Protein AF-A0A356EAE3-F1 (afdb_monomer_lite)

Radius of gyration: 30.21 Å; chains: 1; bounding box: 101×74×58 Å

Sequence (332 aa):
NFKYQEKDNAAFLADLKKITQNYKTQSDFKLNIKNATWPTYFTAQNASFSYKGEPNQDSFNNIATLSADKVSSELYKVQFTRFNLDLLLSMTSSDDFYSALLCSQHIYKLLCMNNLSTETYTEQRNNIFTRDMAKIDATNFAVDIDTFPATDKTQPVTGRLEIIPPPPKQAEKYFSVFKTFNQSEINATLSVPMALINDMYATEPDNSAKLKADSSFWHILKKTFAPDNPFIQLAATDNGLYEFNFVQKDGKHWLNGKDMDNIEEQAITPNENSDALPATDSPAETLHSETETGKENQPQAVNTPTSDNSENMPKSTLPQTDESEKIPPKTP

pLDDT: mean 73.83, std 23.78, range [23.42, 98.0]

Structure (mmCIF, N/CA/C/O backbone):
data_AF-A0A356EAE3-F1
#
_entry.id   AF-A0A356EAE3-F1
#
loop_
_atom_site.group_PDB
_atom_site.id
_atom_site.type_symbol
_atom_site.label_atom_id
_atom_site.label_alt_id
_atom_site.label_comp_id
_atom_site.label_asym_id
_atom_site.label_entity_id
_atom_site.label_seq_id
_atom_site.pdbx_PDB_ins_code
_atom_site.Cartn_x
_atom_site.Cartn_y
_atom_site.Cartn_z
_atom_site.occupancy
_atom_site.B_iso_or_equiv
_atom_site.auth_seq_id
_atom_site.auth_comp_id
_atom_site.auth_asym_id
_atom_site.auth_atom_id
_atom_site.pdbx_PDB_model_num
ATOM 1 N N . ASN A 1 1 ? 35.498 28.586 -19.516 1.00 35.91 1 ASN A N 1
ATOM 2 C CA . ASN A 1 1 ? 34.283 28.305 -20.311 1.00 35.91 1 ASN A CA 1
ATOM 3 C C . ASN A 1 1 ? 33.840 26.869 -20.103 1.00 35.91 1 ASN A C 1
ATOM 5 O O . ASN A 1 1 ? 34.212 26.005 -20.886 1.00 35.91 1 ASN A O 1
ATOM 9 N N . PHE A 1 2 ? 33.069 26.606 -19.047 1.00 36.34 2 PHE A N 1
ATOM 10 C CA . PHE A 1 2 ? 32.308 25.361 -18.962 1.00 36.34 2 PHE A CA 1
ATOM 11 C C . PHE A 1 2 ? 31.138 25.504 -19.937 1.00 36.34 2 PHE A C 1
ATOM 13 O O . PHE A 1 2 ? 30.199 26.250 -19.671 1.00 36.34 2 PHE A O 1
ATOM 20 N N . LYS A 1 3 ? 31.250 24.895 -21.123 1.00 45.19 3 LYS A N 1
ATOM 21 C CA . LYS A 1 3 ? 30.095 24.753 -22.012 1.00 45.19 3 LYS A CA 1
ATOM 22 C C . LYS A 1 3 ? 29.091 23.877 -21.268 1.00 45.19 3 LYS A C 1
ATOM 24 O O . LYS A 1 3 ? 29.446 22.764 -20.886 1.00 45.19 3 LYS A O 1
ATOM 29 N N . TYR A 1 4 ? 27.884 24.388 -21.038 1.00 52.53 4 TYR A N 1
ATOM 30 C CA . TYR A 1 4 ? 26.766 23.540 -20.637 1.00 52.53 4 TYR A CA 1
ATOM 31 C C . TYR A 1 4 ? 26.669 22.414 -21.667 1.00 52.53 4 TYR A C 1
ATOM 33 O O . TYR A 1 4 ? 26.600 22.691 -22.866 1.00 52.53 4 TYR A O 1
ATOM 41 N N . GLN A 1 5 ? 26.771 21.163 -21.216 1.00 63.62 5 GLN A N 1
ATOM 42 C CA . GLN A 1 5 ? 26.513 20.042 -22.106 1.00 63.62 5 GLN A CA 1
ATOM 43 C C . GLN A 1 5 ? 25.046 20.093 -22.518 1.00 63.62 5 GL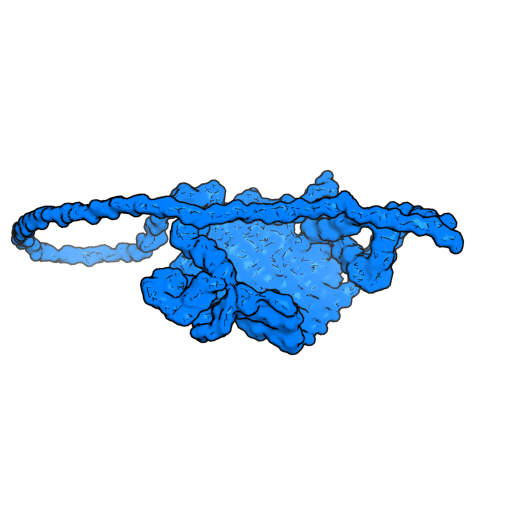N A C 1
ATOM 45 O O . GLN A 1 5 ? 24.166 20.326 -21.687 1.00 63.62 5 GLN A O 1
ATOM 50 N N . GLU A 1 6 ? 24.806 19.922 -23.812 1.00 76.69 6 GLU A N 1
ATOM 51 C CA . GLU A 1 6 ? 23.461 19.753 -24.333 1.00 76.69 6 GLU A CA 1
ATOM 52 C C . GLU A 1 6 ? 22.906 18.445 -23.768 1.00 76.69 6 GLU A C 1
ATOM 54 O O . GLU A 1 6 ? 23.467 17.367 -23.984 1.00 76.69 6 GLU A O 1
ATOM 59 N N . LYS A 1 7 ? 21.848 18.570 -22.968 1.00 84.44 7 LYS A N 1
ATOM 60 C CA . LYS A 1 7 ? 21.111 17.425 -22.443 1.00 84.44 7 LYS A CA 1
ATOM 61 C C . LYS A 1 7 ? 20.398 16.710 -23.590 1.00 84.44 7 LYS A C 1
ATOM 63 O O . LYS A 1 7 ? 20.118 17.312 -24.618 1.00 84.44 7 LYS A O 1
ATOM 68 N N . ASP A 1 8 ? 20.114 15.431 -23.390 1.00 85.12 8 ASP A N 1
ATOM 69 C CA . ASP A 1 8 ? 19.488 14.533 -24.363 1.00 85.12 8 ASP A CA 1
ATOM 70 C C . ASP A 1 8 ? 20.304 14.355 -25.649 1.00 85.12 8 ASP A C 1
ATOM 72 O O . ASP A 1 8 ? 19.768 14.159 -26.739 1.00 85.12 8 ASP A O 1
ATOM 76 N N . ASN A 1 9 ? 21.634 14.386 -25.523 1.00 87.00 9 ASN A N 1
ATOM 77 C CA . ASN A 1 9 ? 22.529 14.117 -26.638 1.00 87.00 9 ASN A CA 1
ATOM 78 C C . ASN A 1 9 ? 22.219 12.749 -27.282 1.00 87.00 9 ASN A C 1
ATOM 80 O O . ASN A 1 9 ? 22.222 11.714 -26.612 1.00 87.00 9 ASN A O 1
ATOM 84 N N . ALA A 1 10 ? 22.009 12.734 -28.602 1.00 86.38 10 ALA A N 1
ATOM 85 C CA . ALA A 1 10 ? 21.588 11.538 -29.333 1.00 86.38 10 ALA A CA 1
ATOM 86 C C . ALA A 1 10 ? 22.563 10.352 -29.209 1.00 86.38 10 ALA A C 1
ATOM 88 O O . ALA A 1 10 ? 22.120 9.204 -29.174 1.00 86.38 10 ALA A O 1
ATOM 89 N N . ALA A 1 11 ? 23.873 10.608 -29.112 1.00 86.81 11 ALA A N 1
ATOM 90 C CA . ALA A 1 11 ? 24.860 9.548 -28.915 1.00 86.81 11 ALA A CA 1
ATOM 91 C C . ALA A 1 11 ? 24.744 8.942 -27.510 1.00 86.81 11 ALA A C 1
ATOM 93 O O . ALA A 1 11 ? 24.710 7.722 -27.378 1.00 86.81 11 ALA A O 1
ATOM 94 N N . PHE A 1 12 ? 24.573 9.778 -26.478 1.00 86.75 12 PHE A N 1
ATOM 95 C CA . PHE A 1 12 ? 24.332 9.297 -25.115 1.00 86.75 12 PHE A CA 1
ATOM 96 C C . PHE A 1 12 ? 23.046 8.468 -25.018 1.00 86.75 12 PHE A C 1
ATOM 98 O O . PHE A 1 12 ? 23.055 7.401 -24.413 1.00 86.75 12 PHE A O 1
ATOM 105 N N . LEU A 1 13 ? 21.947 8.917 -25.635 1.00 86.56 13 LEU A N 1
ATOM 106 C CA . LEU A 1 13 ? 20.685 8.166 -25.647 1.00 86.56 13 LEU A CA 1
ATOM 107 C C . LEU A 1 13 ? 20.826 6.812 -26.362 1.00 86.56 13 LEU A C 1
ATOM 109 O O . LEU A 1 13 ? 20.278 5.811 -25.898 1.00 86.56 13 LEU A O 1
ATOM 113 N N . ALA A 1 14 ? 21.576 6.765 -27.466 1.00 86.38 14 ALA A N 1
ATOM 114 C CA . ALA A 1 14 ? 21.863 5.524 -28.181 1.00 86.38 14 ALA A CA 1
ATOM 115 C C . ALA A 1 14 ? 22.721 4.561 -27.343 1.00 86.38 14 ALA A C 1
ATOM 117 O O . ALA A 1 14 ? 22.411 3.370 -27.273 1.00 86.38 14 ALA A O 1
ATOM 118 N N . ASP A 1 15 ? 23.755 5.071 -26.671 1.00 86.31 15 ASP A N 1
ATOM 119 C CA . ASP A 1 15 ? 24.609 4.279 -25.784 1.00 86.31 15 ASP A CA 1
ATOM 120 C C . ASP A 1 15 ? 23.838 3.777 -24.559 1.00 86.31 15 ASP A C 1
ATOM 122 O O . ASP A 1 15 ? 23.943 2.599 -24.216 1.00 86.31 15 ASP A O 1
ATOM 126 N N . LEU A 1 16 ? 23.004 4.624 -23.944 1.00 84.25 16 LEU A N 1
ATOM 127 C CA . LEU A 1 16 ? 22.130 4.244 -22.834 1.00 84.25 16 LEU A CA 1
ATOM 128 C C . LEU A 1 16 ? 21.205 3.096 -23.247 1.00 84.25 16 LEU A C 1
ATOM 130 O O . LEU A 1 16 ? 21.172 2.076 -22.564 1.00 84.25 16 LEU A O 1
ATOM 134 N N . LYS A 1 17 ? 20.534 3.216 -24.400 1.00 82.25 17 LYS A N 1
ATOM 135 C CA . LYS A 1 17 ? 19.677 2.155 -24.948 1.00 82.25 17 LYS A CA 1
ATOM 136 C C . LYS A 1 17 ? 20.452 0.860 -25.200 1.00 82.25 17 LYS A C 1
ATOM 138 O O . LYS A 1 17 ? 19.976 -0.229 -24.896 1.00 82.25 17 LYS A O 1
ATOM 143 N N . LYS A 1 18 ? 21.664 0.956 -25.749 1.00 83.44 18 LYS A N 1
ATOM 144 C CA . LYS A 1 18 ? 22.507 -0.215 -26.009 1.00 83.44 18 LYS A CA 1
ATOM 145 C C . LYS A 1 18 ? 22.941 -0.902 -24.714 1.00 83.44 18 LYS A C 1
ATOM 147 O O . LYS A 1 18 ? 22.999 -2.130 -24.667 1.00 83.44 18 LYS A O 1
ATOM 152 N N . ILE A 1 19 ? 23.267 -0.136 -23.675 1.00 79.44 19 ILE A N 1
ATOM 153 C CA . ILE A 1 19 ? 23.624 -0.688 -22.366 1.00 79.44 19 ILE A CA 1
ATOM 154 C C . ILE A 1 19 ? 22.413 -1.397 -21.760 1.00 79.44 19 ILE A C 1
ATOM 156 O O . ILE A 1 19 ? 22.554 -2.529 -21.308 1.00 79.44 19 ILE A O 1
ATOM 160 N N . THR A 1 20 ? 21.228 -0.788 -21.799 1.00 77.19 20 THR A N 1
ATOM 161 C CA . THR A 1 20 ? 20.029 -1.317 -21.132 1.00 77.19 20 THR A CA 1
ATOM 162 C C . THR A 1 20 ? 19.505 -2.588 -21.788 1.00 77.19 20 THR A C 1
ATOM 164 O O . THR A 1 20 ? 19.191 -3.538 -21.079 1.00 77.19 20 THR A O 1
ATOM 167 N N . GLN A 1 21 ? 19.566 -2.687 -23.118 1.00 74.31 21 GLN A N 1
ATOM 168 C CA . GLN A 1 21 ? 19.238 -3.919 -23.852 1.00 74.31 21 GLN A CA 1
ATOM 169 C C . GLN A 1 21 ? 20.132 -5.115 -23.484 1.00 74.31 21 GLN A C 1
ATOM 171 O O . GLN A 1 21 ? 19.701 -6.266 -23.556 1.00 74.31 21 GLN A O 1
ATOM 176 N N . ASN A 1 22 ? 21.379 -4.852 -23.082 1.00 70.12 22 ASN A N 1
ATOM 177 C CA . ASN A 1 22 ? 22.319 -5.880 -22.627 1.00 70.12 22 ASN A CA 1
ATOM 178 C C . ASN A 1 22 ? 22.292 -6.077 -21.101 1.00 70.12 22 ASN A C 1
ATOM 180 O O . ASN A 1 22 ? 22.825 -7.065 -20.595 1.00 70.12 22 ASN A O 1
ATOM 184 N N . TYR A 1 23 ? 21.678 -5.157 -20.358 1.00 67.94 23 TYR A N 1
ATOM 185 C CA . TYR A 1 23 ? 21.589 -5.178 -18.903 1.00 67.94 23 TYR A CA 1
ATOM 186 C C . TYR A 1 23 ? 20.401 -6.041 -18.457 1.00 67.94 23 TYR A C 1
ATOM 188 O O . TYR A 1 23 ? 19.455 -5.568 -17.844 1.00 67.94 23 TYR A O 1
ATOM 196 N N . LYS A 1 24 ? 20.446 -7.341 -18.768 1.00 67.31 24 LYS A N 1
ATOM 197 C CA . LYS A 1 24 ? 19.484 -8.338 -18.270 1.00 67.31 24 LYS A CA 1
ATOM 198 C C . LYS A 1 24 ? 20.021 -8.971 -16.994 1.00 67.31 24 LYS A C 1
ATOM 200 O O . LYS A 1 24 ? 20.466 -10.118 -16.992 1.00 67.31 24 LYS A O 1
ATOM 205 N N . THR A 1 25 ? 20.059 -8.199 -15.913 1.00 65.75 25 THR A N 1
ATOM 206 C CA . THR A 1 25 ? 20.579 -8.692 -14.637 1.00 65.75 25 THR A CA 1
ATOM 207 C C . THR A 1 25 ? 19.464 -9.314 -13.809 1.00 65.75 25 THR A C 1
ATOM 209 O O . THR A 1 25 ? 18.424 -8.699 -13.559 1.00 65.75 25 THR A O 1
ATOM 212 N N . GLN A 1 26 ? 19.698 -10.545 -13.351 1.00 72.94 26 GLN A N 1
ATOM 213 C CA . GLN A 1 26 ? 18.980 -11.052 -12.193 1.00 72.94 26 GLN A CA 1
ATOM 214 C C . GLN A 1 26 ? 19.386 -10.194 -10.996 1.00 72.94 26 GLN A C 1
ATOM 216 O O . GLN A 1 26 ? 20.572 -9.959 -10.757 1.00 72.94 26 GLN A O 1
ATOM 221 N N . SER A 1 27 ? 18.393 -9.711 -10.267 1.00 74.62 27 SER A N 1
ATOM 222 C CA . SER A 1 27 ? 18.601 -8.900 -9.078 1.00 74.62 27 SER A CA 1
ATOM 223 C C . SER A 1 27 ? 17.960 -9.609 -7.900 1.00 74.62 27 SER A C 1
ATOM 225 O O . SER A 1 27 ? 16.769 -9.895 -7.927 1.00 74.62 27 SER A O 1
ATOM 227 N N . ASP A 1 28 ? 18.754 -9.891 -6.876 1.00 84.62 28 ASP A N 1
ATOM 228 C CA . ASP A 1 28 ? 18.288 -10.428 -5.602 1.00 84.62 28 ASP A CA 1
ATOM 229 C C . ASP A 1 28 ? 18.795 -9.495 -4.503 1.00 84.62 28 ASP A C 1
ATOM 231 O O . ASP A 1 28 ? 19.991 -9.202 -4.411 1.00 84.62 28 ASP A O 1
ATOM 235 N N . PHE A 1 29 ? 17.868 -8.955 -3.724 1.00 85.50 29 PHE A N 1
ATOM 236 C CA . PHE A 1 29 ? 18.160 -8.024 -2.654 1.00 85.50 29 PHE A CA 1
ATOM 237 C C . PHE A 1 29 ? 17.340 -8.385 -1.427 1.00 85.50 29 PHE A C 1
ATOM 239 O O . PHE A 1 29 ? 16.119 -8.503 -1.492 1.00 85.50 29 PHE A O 1
ATOM 246 N N . LYS A 1 30 ? 18.009 -8.484 -0.279 1.00 93.00 30 LYS A N 1
ATOM 247 C CA . LYS A 1 30 ? 17.355 -8.675 1.012 1.00 93.00 30 LYS A CA 1
ATOM 248 C C . LYS A 1 30 ? 17.901 -7.692 2.035 1.00 93.00 30 LYS A C 1
ATOM 250 O O . LYS A 1 30 ? 19.107 -7.620 2.263 1.00 93.00 30 LYS A O 1
ATOM 255 N N . LEU A 1 31 ? 16.995 -6.981 2.692 1.00 92.94 31 LEU A N 1
ATOM 256 C CA . LEU A 1 31 ? 17.272 -6.038 3.764 1.00 92.94 31 LEU A CA 1
ATOM 257 C C . LEU A 1 31 ? 16.475 -6.446 4.997 1.00 92.94 31 LEU A C 1
ATOM 259 O O . LEU A 1 31 ? 15.265 -6.613 4.926 1.00 92.94 31 LEU A O 1
ATOM 263 N N . ASN A 1 32 ? 17.152 -6.565 6.137 1.00 95.12 32 ASN A N 1
ATOM 264 C CA . ASN A 1 32 ? 16.503 -6.818 7.419 1.00 95.12 32 ASN A CA 1
ATOM 265 C C . ASN A 1 32 ? 16.903 -5.710 8.389 1.00 95.12 32 ASN A C 1
ATOM 267 O O . ASN A 1 32 ? 18.092 -5.462 8.597 1.00 95.12 32 ASN A O 1
ATOM 271 N N . ILE A 1 33 ? 15.916 -5.063 8.996 1.00 93.75 33 ILE A N 1
ATOM 272 C CA . ILE A 1 33 ? 16.097 -3.982 9.955 1.00 93.75 33 ILE A CA 1
ATOM 273 C C . ILE A 1 33 ? 15.428 -4.396 11.259 1.00 93.75 33 ILE A C 1
ATOM 275 O O . ILE A 1 33 ? 14.210 -4.520 11.338 1.00 93.75 33 ILE A O 1
ATOM 279 N N . LYS A 1 34 ? 16.231 -4.591 12.308 1.00 94.81 34 LYS A N 1
ATOM 280 C CA . LYS A 1 34 ? 15.705 -4.975 13.626 1.00 94.81 34 LYS A CA 1
ATOM 281 C C . LYS A 1 34 ? 14.847 -3.878 14.245 1.00 94.81 34 LYS A C 1
ATOM 283 O O . LYS A 1 34 ? 13.782 -4.165 14.765 1.00 94.81 34 LYS A O 1
ATOM 288 N N . ASN A 1 35 ? 15.314 -2.633 14.191 1.00 93.94 35 ASN A N 1
ATOM 289 C CA . ASN A 1 35 ? 14.587 -1.475 14.696 1.00 93.94 35 ASN A CA 1
ATOM 290 C C . ASN A 1 35 ? 14.893 -0.266 13.815 1.00 93.94 35 ASN A C 1
ATOM 292 O O . ASN A 1 35 ? 16.062 0.015 13.542 1.00 93.94 35 ASN A O 1
ATOM 296 N N . ALA A 1 36 ? 13.855 0.450 13.404 1.00 91.06 36 ALA A N 1
ATOM 297 C CA . ALA A 1 36 ? 13.963 1.744 12.751 1.00 91.06 36 ALA A CA 1
ATOM 298 C C . ALA A 1 36 ? 13.018 2.733 13.427 1.00 91.06 36 ALA A C 1
ATOM 300 O O . ALA A 1 36 ? 11.864 2.412 13.708 1.00 91.06 36 ALA A O 1
ATOM 301 N N . THR A 1 37 ? 13.509 3.946 13.650 1.00 91.25 37 THR A N 1
ATOM 302 C CA . THR A 1 37 ? 12.718 5.040 14.206 1.00 91.25 37 THR A CA 1
ATOM 303 C C . THR A 1 37 ? 12.851 6.231 13.281 1.00 91.25 37 THR A C 1
ATOM 305 O O . THR A 1 37 ? 13.948 6.760 13.104 1.00 91.25 37 THR A O 1
ATOM 308 N N . TRP A 1 38 ? 11.727 6.669 12.724 1.00 88.00 38 TRP A N 1
ATOM 309 C CA . TRP A 1 38 ? 11.598 7.983 12.114 1.00 88.00 38 TRP A CA 1
ATOM 310 C C . TRP A 1 38 ? 10.974 8.900 13.160 1.00 88.00 38 TRP A C 1
ATOM 312 O O . TRP A 1 38 ? 9.785 8.735 13.456 1.00 88.00 38 TRP A O 1
ATOM 322 N N . PRO A 1 39 ? 11.758 9.820 13.757 1.00 82.81 39 PRO A N 1
ATOM 323 C CA . PRO A 1 39 ? 11.276 10.679 14.829 1.00 82.81 39 PRO A CA 1
ATOM 324 C C . PRO A 1 39 ? 9.941 11.321 14.457 1.00 82.81 39 PRO A C 1
ATOM 326 O O . PRO A 1 39 ? 9.783 11.801 13.337 1.00 82.81 39 PRO A O 1
ATOM 329 N N . THR A 1 40 ? 8.989 11.304 15.391 1.00 77.38 40 THR A N 1
ATOM 330 C CA . THR A 1 40 ? 7.658 11.929 15.256 1.00 77.38 40 THR A CA 1
ATOM 331 C C . THR A 1 40 ? 6.658 11.199 14.346 1.00 77.38 40 THR A C 1
ATOM 333 O O . THR A 1 40 ? 5.463 11.462 14.455 1.00 77.38 40 THR A O 1
ATOM 336 N N . TYR A 1 41 ? 7.086 10.259 13.497 1.00 85.44 41 TYR A N 1
ATOM 337 C CA . TYR A 1 41 ? 6.191 9.617 12.524 1.00 85.44 41 TYR A CA 1
ATOM 338 C C . TYR A 1 41 ? 5.903 8.157 12.859 1.00 85.44 41 TYR A C 1
ATOM 340 O O . TYR A 1 41 ? 4.772 7.818 13.218 1.00 85.44 41 TYR A O 1
ATOM 348 N N . PHE A 1 42 ? 6.920 7.300 12.746 1.00 92.19 42 PHE A N 1
ATOM 349 C CA . PHE A 1 42 ? 6.750 5.856 12.853 1.00 92.19 42 PHE A CA 1
ATOM 350 C C . PHE A 1 42 ? 7.966 5.179 13.479 1.00 92.19 42 PHE A C 1
ATOM 352 O O . PHE A 1 42 ? 9.118 5.555 13.245 1.00 92.19 42 PHE A O 1
ATOM 359 N N . THR A 1 43 ? 7.694 4.117 14.224 1.00 94.25 43 THR A N 1
ATOM 360 C CA . THR A 1 43 ? 8.673 3.120 14.653 1.00 94.25 43 THR A CA 1
ATOM 361 C C . THR A 1 43 ? 8.348 1.796 13.979 1.00 94.25 43 THR A C 1
ATOM 363 O O . THR A 1 43 ? 7.180 1.434 13.868 1.00 94.25 43 THR A O 1
ATOM 366 N N . ALA A 1 44 ? 9.368 1.078 13.518 1.00 95.12 44 ALA A N 1
ATOM 367 C CA . ALA A 1 44 ? 9.235 -0.242 12.916 1.00 95.12 44 ALA A CA 1
ATOM 368 C C . ALA A 1 44 ? 10.176 -1.232 13.611 1.00 95.12 44 ALA A C 1
ATOM 370 O O . ALA A 1 44 ? 11.338 -0.912 13.874 1.00 95.12 44 ALA A O 1
ATOM 371 N N . GLN A 1 45 ? 9.674 -2.430 13.894 1.00 96.44 45 GLN A N 1
ATOM 372 C CA . GLN A 1 45 ? 10.406 -3.526 14.522 1.00 96.44 45 GLN A CA 1
ATOM 373 C C . GLN A 1 45 ? 10.412 -4.735 13.591 1.00 96.44 45 GLN A C 1
ATOM 375 O O . GLN A 1 45 ? 9.379 -5.092 13.021 1.00 96.44 45 GLN A O 1
ATOM 380 N N . ASN A 1 46 ? 11.586 -5.351 13.458 1.00 96.75 46 ASN A N 1
ATOM 381 C CA . ASN A 1 46 ? 11.845 -6.522 12.623 1.00 96.75 46 ASN A CA 1
ATOM 382 C C . ASN A 1 46 ? 11.259 -6.380 11.210 1.00 96.75 46 ASN A C 1
ATOM 384 O O . ASN A 1 46 ? 10.542 -7.250 10.722 1.00 96.75 46 ASN A O 1
ATOM 388 N N . ALA A 1 47 ? 11.562 -5.259 10.556 1.00 95.62 47 ALA A N 1
ATOM 389 C CA . ALA A 1 47 ? 11.176 -5.041 9.173 1.00 95.62 47 ALA A CA 1
ATOM 390 C C . ALA A 1 47 ? 12.088 -5.850 8.240 1.00 95.62 47 ALA A C 1
ATOM 392 O O . ALA A 1 47 ? 13.314 -5.814 8.365 1.00 95.62 47 ALA A O 1
ATOM 393 N N . SER A 1 48 ? 11.497 -6.554 7.286 1.00 96.12 48 SER A N 1
ATOM 394 C CA . SER A 1 48 ? 12.194 -7.305 6.249 1.00 96.12 48 SER A CA 1
ATOM 395 C C . SER A 1 48 ? 11.669 -6.867 4.894 1.00 96.12 48 SER A C 1
ATOM 397 O O . SER A 1 48 ? 10.465 -6.842 4.666 1.00 96.12 48 SER A O 1
ATOM 399 N N . PHE A 1 49 ? 12.580 -6.547 3.987 1.00 95.00 49 PHE A N 1
ATOM 400 C CA . PHE A 1 49 ? 12.278 -6.339 2.582 1.00 95.00 49 PHE A CA 1
ATOM 401 C C . PHE A 1 49 ? 13.102 -7.317 1.756 1.00 95.00 49 PHE A C 1
ATOM 403 O O . PHE A 1 49 ? 14.321 -7.404 1.921 1.00 95.00 49 PHE A O 1
ATOM 410 N N . SER A 1 50 ? 12.449 -8.038 0.857 1.00 93.81 50 SER A N 1
ATOM 411 C CA . SER A 1 50 ? 13.113 -8.871 -0.137 1.00 93.81 50 SER A CA 1
ATOM 412 C C . SER A 1 50 ? 12.592 -8.545 -1.520 1.00 93.81 50 SER A C 1
ATOM 414 O O . SER A 1 50 ? 11.388 -8.424 -1.721 1.00 93.81 50 SER A O 1
ATOM 416 N N . TYR A 1 51 ? 13.504 -8.440 -2.473 1.00 89.06 51 TYR A N 1
ATOM 417 C CA . TYR A 1 51 ? 13.211 -8.204 -3.870 1.00 89.06 51 TYR A CA 1
ATOM 418 C C . TYR A 1 51 ? 13.954 -9.224 -4.716 1.00 89.06 51 TYR A C 1
ATOM 420 O O . TYR A 1 51 ? 15.158 -9.425 -4.545 1.00 89.06 51 TYR A O 1
ATOM 428 N N . LYS A 1 52 ? 13.236 -9.826 -5.655 1.00 88.00 52 LYS A N 1
ATOM 429 C CA . LYS A 1 52 ? 13.783 -10.737 -6.646 1.00 88.00 52 LYS A CA 1
ATOM 430 C C . LYS A 1 52 ? 13.238 -10.358 -8.015 1.00 88.00 52 LYS A C 1
ATOM 432 O O . LYS A 1 52 ? 12.038 -10.470 -8.244 1.00 88.00 52 LYS A O 1
ATOM 437 N N . GLY A 1 53 ? 14.119 -9.909 -8.900 1.00 84.50 53 GLY A N 1
ATOM 438 C CA . GLY A 1 53 ? 13.817 -9.590 -10.291 1.00 84.50 53 GLY A CA 1
ATOM 439 C C . GLY A 1 53 ? 14.522 -10.567 -11.223 1.00 84.50 53 GLY A C 1
ATOM 440 O O . GLY A 1 53 ? 15.747 -10.715 -11.150 1.00 84.50 53 GLY A O 1
ATOM 441 N N . GLU A 1 54 ? 13.764 -11.226 -12.092 1.00 81.31 54 GLU A N 1
ATOM 442 C CA . GLU A 1 54 ? 14.274 -12.195 -13.062 1.00 81.31 54 GLU A CA 1
ATOM 443 C C . GLU A 1 54 ? 13.935 -11.750 -14.497 1.00 81.31 54 GLU A C 1
ATOM 445 O O . GLU A 1 54 ? 12.755 -11.654 -14.854 1.00 81.31 54 GLU A O 1
ATOM 450 N N . PRO A 1 55 ? 14.950 -11.480 -15.342 1.00 72.75 55 PRO A N 1
ATOM 451 C CA . PRO A 1 55 ? 14.735 -11.314 -16.772 1.00 72.75 55 PRO A CA 1
ATOM 452 C C . PRO A 1 55 ? 14.321 -12.618 -17.429 1.00 72.75 55 PRO A C 1
ATOM 454 O O . PRO A 1 55 ? 14.965 -13.652 -17.262 1.00 72.75 55 PRO A O 1
ATOM 457 N N . ASN A 1 56 ? 13.303 -12.523 -18.271 1.00 67.31 56 ASN A N 1
ATOM 458 C CA . ASN A 1 56 ? 13.007 -13.476 -19.323 1.00 67.31 56 ASN A CA 1
ATOM 459 C C . ASN A 1 56 ? 13.355 -12.842 -20.685 1.00 67.31 56 ASN A C 1
ATOM 461 O O . ASN A 1 56 ? 13.688 -11.659 -20.782 1.00 67.31 56 ASN A O 1
ATOM 465 N N . GLN A 1 57 ? 13.333 -13.633 -21.757 1.00 63.19 57 GLN A N 1
ATOM 466 C CA . GLN A 1 57 ? 13.754 -13.205 -23.089 1.00 63.19 57 GLN A CA 1
ATOM 467 C C . GLN A 1 57 ? 13.000 -11.947 -23.558 1.00 63.19 57 GLN A C 1
ATOM 469 O O . GLN A 1 57 ? 13.663 -11.017 -24.025 1.00 63.19 57 GLN A O 1
ATOM 474 N N . ASP A 1 58 ? 11.690 -11.885 -23.285 1.00 65.38 58 ASP A N 1
ATOM 475 C CA . ASP A 1 58 ? 10.778 -10.799 -23.680 1.00 65.38 58 ASP A CA 1
ATOM 476 C C . ASP A 1 58 ? 9.927 -10.251 -22.515 1.00 65.38 58 ASP A C 1
ATOM 478 O O . ASP A 1 58 ? 8.980 -9.508 -22.734 1.00 65.38 58 ASP A O 1
ATOM 482 N N . SER A 1 59 ? 10.210 -10.629 -21.266 1.00 70.50 59 SER A N 1
ATOM 483 C CA . SER A 1 59 ? 9.434 -10.171 -20.106 1.00 70.50 59 SER A CA 1
ATOM 484 C C . SER A 1 59 ? 10.312 -10.020 -18.871 1.00 70.50 59 SER A C 1
ATOM 486 O O . SER A 1 59 ? 11.430 -10.532 -18.823 1.00 70.50 59 SER A O 1
ATOM 488 N N . PHE A 1 60 ? 9.815 -9.321 -17.857 1.00 75.50 60 PHE A N 1
ATOM 489 C CA . PHE A 1 60 ? 10.526 -9.146 -16.596 1.00 75.50 60 PHE A CA 1
ATOM 490 C C . PHE A 1 60 ? 9.573 -9.335 -15.424 1.00 75.50 60 PHE A C 1
ATOM 492 O O . PHE A 1 60 ? 8.572 -8.626 -15.315 1.00 75.50 60 PHE A O 1
ATOM 499 N N . ASN A 1 61 ? 9.890 -10.304 -14.566 1.00 83.31 61 ASN A N 1
ATOM 500 C CA . ASN A 1 61 ? 9.062 -10.667 -13.423 1.00 83.31 61 ASN A CA 1
ATOM 501 C C . ASN A 1 61 ? 9.763 -10.242 -12.136 1.00 83.31 61 ASN A C 1
ATOM 503 O O . ASN A 1 61 ? 10.954 -10.501 -11.951 1.00 83.31 61 ASN A O 1
ATOM 507 N N . ASN A 1 62 ? 9.008 -9.624 -11.237 1.00 84.50 62 ASN A N 1
ATOM 508 C CA . ASN A 1 62 ? 9.486 -9.120 -9.963 1.00 84.50 62 ASN A CA 1
ATOM 509 C C . ASN A 1 62 ? 8.601 -9.597 -8.836 1.00 84.50 62 ASN A C 1
ATOM 511 O O . ASN A 1 62 ? 7.380 -9.471 -8.886 1.00 84.50 62 ASN A O 1
ATOM 515 N N . ILE A 1 63 ? 9.251 -10.054 -7.781 1.00 88.00 63 ILE A N 1
ATOM 516 C CA . ILE A 1 63 ? 8.621 -10.330 -6.504 1.00 88.00 63 ILE A CA 1
ATOM 517 C C . ILE A 1 63 ? 9.245 -9.376 -5.499 1.00 88.00 63 ILE A C 1
ATOM 519 O O . ILE A 1 63 ? 10.458 -9.402 -5.291 1.00 88.00 63 ILE A O 1
ATOM 523 N N . ALA A 1 64 ? 8.422 -8.537 -4.884 1.00 91.19 64 ALA A N 1
ATOM 524 C CA . ALA A 1 64 ? 8.806 -7.709 -3.755 1.00 91.19 64 ALA A CA 1
ATOM 525 C C . ALA A 1 64 ? 7.946 -8.086 -2.549 1.00 91.19 64 ALA A C 1
ATOM 527 O O . ALA A 1 64 ? 6.728 -7.979 -2.605 1.00 91.19 64 ALA A O 1
ATOM 528 N N . THR A 1 65 ? 8.580 -8.487 -1.454 1.00 95.00 65 THR A N 1
ATOM 529 C CA . THR A 1 65 ? 7.909 -8.783 -0.186 1.00 95.00 65 THR A CA 1
ATOM 530 C C . THR A 1 65 ? 8.396 -7.801 0.865 1.00 95.00 65 THR A C 1
ATOM 532 O O . THR A 1 65 ? 9.604 -7.610 1.036 1.00 95.00 65 THR A O 1
ATOM 535 N N . LEU A 1 66 ? 7.461 -7.182 1.577 1.00 96.06 66 LEU A N 1
ATOM 536 C CA . LEU A 1 66 ? 7.708 -6.311 2.715 1.00 96.06 66 LEU A CA 1
ATOM 537 C C . LEU A 1 66 ? 6.944 -6.855 3.919 1.00 96.06 66 LEU A C 1
ATOM 539 O O . LEU A 1 66 ? 5.725 -6.977 3.876 1.00 96.06 66 LEU A O 1
ATOM 543 N N . SER A 1 67 ? 7.644 -7.115 5.015 1.00 97.06 67 SER A N 1
ATOM 544 C CA . SER A 1 67 ? 7.028 -7.548 6.265 1.00 97.06 67 SER A CA 1
ATOM 545 C C . SER A 1 67 ? 7.577 -6.774 7.456 1.00 97.06 67 SER A C 1
ATOM 547 O O . SER A 1 67 ? 8.706 -6.284 7.421 1.00 97.06 67 SER A O 1
ATOM 549 N N . ALA A 1 68 ? 6.795 -6.671 8.526 1.00 97.31 68 ALA A N 1
ATOM 550 C CA . ALA A 1 68 ? 7.247 -6.138 9.806 1.00 97.31 68 ALA A CA 1
ATOM 551 C C . ALA A 1 68 ? 6.441 -6.751 10.952 1.00 97.31 68 ALA A C 1
ATOM 553 O O . ALA A 1 68 ? 5.216 -6.863 10.868 1.00 97.31 68 ALA A O 1
ATOM 554 N N . ASP A 1 69 ? 7.112 -7.088 12.053 1.00 97.44 69 ASP A N 1
ATOM 555 C CA . ASP A 1 69 ? 6.422 -7.593 13.246 1.00 97.44 69 ASP A CA 1
ATOM 556 C C . ASP A 1 69 ? 5.537 -6.510 13.857 1.00 97.44 69 ASP A C 1
ATOM 558 O O . ASP A 1 69 ? 4.419 -6.789 14.294 1.00 97.44 69 ASP A O 1
ATOM 562 N N . LYS A 1 70 ? 6.044 -5.271 13.870 1.00 96.75 70 LYS A N 1
ATOM 563 C CA . LYS A 1 70 ? 5.335 -4.105 14.386 1.00 96.75 70 LYS A CA 1
ATOM 564 C C . LYS A 1 70 ? 5.724 -2.834 13.644 1.00 96.75 70 LYS A C 1
ATOM 566 O O . LYS A 1 70 ? 6.907 -2.543 13.491 1.00 96.75 70 LYS A O 1
ATOM 571 N N . VAL A 1 71 ? 4.732 -2.030 13.282 1.00 96.12 71 VAL A N 1
ATOM 572 C CA . VAL A 1 71 ? 4.883 -0.629 12.877 1.00 96.12 71 VAL A CA 1
ATOM 573 C C . VAL A 1 71 ? 3.932 0.202 13.727 1.00 96.12 71 VAL A C 1
ATOM 575 O O . VAL A 1 71 ? 2.748 -0.093 13.775 1.00 96.12 71 VAL A O 1
ATOM 578 N N . SER A 1 72 ? 4.402 1.234 14.417 1.00 95.69 72 SER A N 1
ATOM 579 C CA . SER A 1 72 ? 3.543 2.068 15.268 1.00 95.69 72 SER A CA 1
ATOM 580 C C . SER A 1 72 ? 3.756 3.550 15.042 1.00 95.69 72 SER A C 1
ATOM 582 O O . SER A 1 72 ? 4.864 3.986 14.743 1.00 95.69 72 SER A O 1
ATOM 584 N N . SER A 1 73 ? 2.688 4.322 15.225 1.00 94.94 73 SER A N 1
ATOM 585 C CA . SER A 1 73 ? 2.713 5.777 15.222 1.00 94.94 73 SER A CA 1
ATOM 586 C C . SER A 1 73 ? 2.096 6.319 16.500 1.00 94.94 73 SER A C 1
ATOM 588 O O . SER A 1 73 ? 0.901 6.152 16.754 1.00 94.94 73 SER A O 1
ATOM 590 N N . GLU A 1 74 ? 2.904 7.025 17.289 1.00 91.94 74 GLU A N 1
ATOM 591 C CA . GLU A 1 74 ? 2.410 7.715 18.483 1.00 91.94 74 GLU A CA 1
ATOM 592 C C . GLU A 1 74 ? 1.545 8.926 18.131 1.00 91.94 74 GLU A C 1
ATOM 594 O O . GLU A 1 74 ? 0.645 9.275 18.899 1.00 91.94 74 GLU A O 1
ATOM 599 N N . LEU A 1 75 ? 1.821 9.551 16.978 1.00 91.69 75 LEU A N 1
ATOM 600 C CA . LEU A 1 75 ? 1.082 10.693 16.447 1.00 91.69 75 LEU A CA 1
ATOM 601 C C . LEU A 1 75 ? -0.338 10.280 16.052 1.00 91.69 75 LEU A C 1
ATOM 603 O O . LEU A 1 75 ? -1.299 10.937 16.437 1.00 91.69 75 LEU A O 1
ATOM 607 N N . TYR A 1 76 ? -0.467 9.168 15.327 1.00 93.62 76 TYR A N 1
ATOM 608 C CA . TYR A 1 76 ? -1.759 8.655 14.867 1.00 93.62 76 TYR A CA 1
ATOM 609 C C . TYR A 1 76 ? -2.407 7.661 15.845 1.00 93.62 76 TYR A C 1
ATOM 611 O O . TYR A 1 76 ? -3.472 7.125 15.548 1.00 93.62 76 TYR A O 1
ATOM 619 N N . LYS A 1 77 ? -1.795 7.405 17.011 1.00 94.06 77 LYS A N 1
ATOM 620 C CA . LYS A 1 77 ? -2.282 6.458 18.036 1.00 94.06 77 LYS A CA 1
ATOM 621 C C . LYS A 1 77 ? -2.693 5.103 17.451 1.00 94.06 77 LYS A C 1
ATOM 623 O O . LYS A 1 77 ? -3.717 4.530 17.826 1.00 94.06 77 LYS A O 1
ATOM 628 N N . VAL A 1 78 ? -1.893 4.588 16.525 1.00 95.81 78 VAL A N 1
ATOM 629 C CA . VAL A 1 78 ? -2.143 3.315 15.844 1.00 95.81 78 VAL A CA 1
ATOM 630 C C . VAL A 1 78 ? -0.883 2.470 15.845 1.00 95.81 78 VAL A C 1
ATOM 632 O O . VAL A 1 78 ? 0.237 2.981 15.738 1.00 95.81 78 VAL A O 1
ATOM 635 N N . GLN A 1 79 ? -1.070 1.166 15.955 1.00 96.56 79 GLN A N 1
ATOM 636 C CA . GLN A 1 79 ? -0.047 0.190 15.658 1.00 96.56 79 GLN A CA 1
ATOM 637 C C . GLN A 1 79 ? -0.582 -0.867 14.698 1.00 96.56 79 GLN A C 1
ATOM 639 O O . GLN A 1 79 ? -1.756 -1.227 14.708 1.00 96.56 79 GLN A O 1
ATOM 644 N N . PHE A 1 80 ? 0.339 -1.365 13.896 1.00 97.12 80 PHE A N 1
ATOM 645 C CA . PHE A 1 80 ? 0.172 -2.425 12.933 1.00 97.12 80 PHE A CA 1
ATOM 646 C C . PHE A 1 80 ? 1.080 -3.566 13.364 1.00 97.12 80 PHE A C 1
ATOM 648 O O . PHE A 1 80 ? 2.275 -3.343 13.560 1.00 97.12 80 PHE A O 1
ATOM 655 N N . THR A 1 81 ? 0.547 -4.766 13.534 1.00 97.31 81 THR A N 1
ATOM 656 C CA . THR A 1 81 ? 1.336 -5.965 13.829 1.00 97.31 81 THR A CA 1
ATOM 657 C C . THR A 1 81 ? 1.192 -6.987 12.715 1.00 97.31 81 THR A C 1
ATOM 659 O O . THR A 1 81 ? 0.268 -6.904 11.909 1.00 97.31 81 THR A O 1
ATOM 662 N N . ARG A 1 82 ? 2.134 -7.935 12.631 1.00 95.69 82 ARG A N 1
ATOM 663 C CA . ARG A 1 82 ? 2.120 -9.000 11.608 1.00 95.69 82 ARG A CA 1
ATOM 664 C C . ARG A 1 82 ? 1.898 -8.453 10.185 1.00 95.69 82 ARG A C 1
ATOM 666 O O . ARG A 1 82 ? 1.171 -9.048 9.397 1.00 95.69 82 ARG A O 1
ATOM 673 N N . PHE A 1 83 ? 2.497 -7.301 9.876 1.00 96.00 83 PHE A N 1
ATOM 674 C CA . PHE A 1 83 ? 2.362 -6.667 8.569 1.00 96.00 83 PHE A CA 1
ATOM 675 C C . PHE A 1 83 ? 3.060 -7.532 7.521 1.00 96.00 83 PHE A C 1
ATOM 677 O O . PHE A 1 83 ? 4.239 -7.861 7.680 1.00 96.00 83 PHE A O 1
ATOM 684 N N . ASN A 1 84 ? 2.350 -7.853 6.445 1.00 96.88 84 ASN A N 1
ATOM 685 C CA . ASN A 1 84 ? 2.898 -8.489 5.260 1.00 96.88 84 ASN A CA 1
ATOM 686 C C . ASN A 1 84 ? 2.273 -7.888 3.993 1.00 96.88 84 ASN A C 1
ATOM 688 O O . ASN A 1 84 ? 1.056 -7.707 3.900 1.00 96.88 84 ASN A O 1
ATOM 692 N N . LEU A 1 85 ? 3.125 -7.600 3.019 1.00 96.38 85 LEU A N 1
ATOM 693 C CA . LEU A 1 85 ? 2.781 -7.158 1.683 1.00 96.38 85 LEU A CA 1
ATOM 694 C C . LEU A 1 85 ? 3.645 -7.928 0.687 1.00 96.38 85 LEU A C 1
ATOM 696 O O . LEU A 1 85 ? 4.856 -7.721 0.627 1.00 96.38 85 LEU A O 1
ATOM 700 N N . ASP A 1 86 ? 3.007 -8.756 -0.128 1.00 94.75 86 ASP A N 1
ATOM 701 C CA . ASP A 1 86 ? 3.634 -9.445 -1.251 1.00 94.75 86 ASP A CA 1
ATOM 702 C C . ASP A 1 86 ? 3.166 -8.786 -2.541 1.00 94.75 86 ASP A C 1
ATOM 704 O O . ASP A 1 86 ? 1.968 -8.761 -2.787 1.00 94.75 86 ASP A O 1
ATOM 708 N N . LEU A 1 87 ? 4.082 -8.270 -3.358 1.00 92.19 87 LEU A N 1
ATOM 709 C CA . LEU A 1 87 ? 3.825 -7.632 -4.648 1.00 92.19 87 LEU A CA 1
ATOM 710 C C . LEU A 1 87 ? 4.482 -8.456 -5.761 1.00 92.19 87 LEU A C 1
ATOM 712 O O . LEU A 1 87 ? 5.710 -8.490 -5.873 1.00 92.19 87 LEU A O 1
ATOM 716 N N . LEU A 1 88 ? 3.659 -9.085 -6.600 1.00 89.94 88 LEU A N 1
ATOM 717 C CA . LEU A 1 88 ? 4.086 -9.767 -7.819 1.00 89.94 88 LEU A CA 1
ATOM 718 C C . LEU A 1 88 ? 3.794 -8.875 -9.032 1.00 89.94 88 LEU A C 1
ATOM 720 O O . LEU A 1 88 ? 2.634 -8.626 -9.367 1.00 89.94 88 LEU A O 1
ATOM 724 N N . LEU A 1 89 ? 4.857 -8.394 -9.674 1.00 86.38 89 LEU A N 1
ATOM 725 C CA . LEU A 1 89 ? 4.802 -7.505 -10.830 1.00 86.38 89 LEU A CA 1
ATOM 726 C C . LEU A 1 89 ? 5.419 -8.190 -12.053 1.00 86.38 89 LEU A C 1
ATOM 728 O O . LEU A 1 89 ? 6.567 -8.627 -11.993 1.00 86.38 89 LEU A O 1
ATOM 732 N N . SER A 1 90 ? 4.712 -8.190 -13.176 1.00 85.31 90 SER A N 1
ATOM 733 C CA . SER A 1 90 ? 5.213 -8.686 -14.461 1.00 85.31 90 SER A CA 1
ATOM 734 C C . SER A 1 90 ? 5.160 -7.587 -15.513 1.00 85.31 90 SER A C 1
ATOM 736 O O . SER A 1 90 ? 4.240 -6.774 -15.527 1.00 85.31 90 SER A O 1
ATOM 738 N N . MET A 1 91 ? 6.148 -7.538 -16.399 1.00 79.69 91 MET A N 1
ATOM 739 C CA . MET A 1 91 ? 6.268 -6.506 -17.436 1.00 79.69 91 MET A CA 1
ATOM 740 C C . MET A 1 91 ? 6.540 -7.159 -18.792 1.00 79.69 91 MET A C 1
ATOM 742 O O . MET A 1 91 ? 7.318 -8.113 -18.868 1.00 79.69 91 MET A O 1
ATOM 746 N N . THR A 1 92 ? 5.917 -6.657 -19.862 1.00 71.50 92 THR A N 1
ATOM 747 C CA . THR A 1 92 ? 6.041 -7.206 -21.232 1.00 71.50 92 THR A CA 1
ATOM 748 C C . THR A 1 92 ? 7.250 -6.665 -21.995 1.00 71.50 92 THR A C 1
ATOM 750 O O . THR A 1 92 ? 7.523 -7.086 -23.112 1.00 71.50 92 THR A O 1
ATOM 753 N N . SER A 1 93 ? 7.933 -5.672 -21.435 1.00 70.19 93 SER A N 1
ATOM 754 C CA . SER A 1 93 ? 9.215 -5.145 -21.891 1.00 70.19 93 SER A CA 1
ATOM 755 C C . SER A 1 93 ? 9.976 -4.672 -20.658 1.00 70.19 93 SER A C 1
ATOM 757 O O . SER A 1 93 ? 9.375 -4.280 -19.660 1.00 70.19 93 SER A O 1
ATOM 759 N N . SER A 1 94 ? 11.300 -4.754 -20.709 1.00 68.56 94 SER A N 1
ATOM 760 C CA . SER A 1 94 ? 12.175 -4.370 -19.604 1.00 68.56 94 SER A CA 1
ATOM 761 C C . SER A 1 94 ? 13.111 -3.219 -19.957 1.00 68.56 94 SER A C 1
ATOM 763 O O . SER A 1 94 ? 13.933 -2.839 -19.132 1.00 68.56 94 SER A O 1
ATOM 765 N N . ASP A 1 95 ? 13.045 -2.689 -21.182 1.00 71.94 95 ASP A N 1
ATOM 766 C CA . ASP A 1 95 ? 14.025 -1.716 -21.670 1.00 71.94 95 ASP A CA 1
ATOM 767 C C . ASP A 1 95 ? 13.919 -0.377 -20.917 1.00 71.94 95 ASP A C 1
ATOM 769 O O . ASP A 1 95 ? 14.952 0.151 -20.491 1.00 71.94 95 ASP A O 1
ATOM 773 N N . ASP A 1 96 ? 12.714 0.172 -20.683 1.00 71.00 96 ASP A N 1
ATOM 774 C CA . ASP A 1 96 ? 12.580 1.394 -19.867 1.00 71.00 96 ASP A CA 1
ATOM 775 C C . ASP A 1 96 ? 12.781 1.106 -18.392 1.00 71.00 96 ASP A C 1
ATOM 777 O O . ASP A 1 96 ? 13.421 1.904 -17.706 1.00 71.00 96 ASP A O 1
ATOM 781 N N . PHE A 1 97 ? 12.294 -0.041 -17.912 1.00 74.06 97 PHE A N 1
ATOM 782 C CA . PHE A 1 97 ? 12.562 -0.484 -16.550 1.00 74.06 97 PHE A CA 1
ATOM 783 C C . PHE A 1 97 ? 14.069 -0.528 -16.256 1.00 74.06 97 PHE A C 1
ATOM 785 O O . PHE A 1 97 ? 14.524 0.086 -15.291 1.00 74.06 97 PHE A O 1
ATOM 792 N N . TYR A 1 98 ? 14.869 -1.178 -17.105 1.00 75.56 98 TYR A N 1
ATOM 793 C CA . TYR A 1 98 ? 16.319 -1.245 -16.941 1.00 75.56 98 TYR A CA 1
ATOM 794 C C . TYR A 1 98 ? 16.990 0.104 -17.157 1.00 75.56 98 TYR A C 1
ATOM 796 O O . TYR A 1 98 ? 17.949 0.411 -16.453 1.00 75.56 98 TYR A O 1
ATOM 804 N N . SER A 1 99 ? 16.478 0.939 -18.064 1.00 74.94 99 SER A N 1
ATOM 805 C CA . SER A 1 99 ? 16.967 2.313 -18.232 1.00 74.94 99 SER A CA 1
ATOM 806 C C . SER A 1 99 ? 16.780 3.133 -16.957 1.00 74.94 99 SER A C 1
ATOM 808 O O . SER A 1 99 ? 17.727 3.753 -16.470 1.00 74.94 99 SER A O 1
ATOM 810 N N . ALA A 1 100 ? 15.592 3.078 -16.356 1.00 74.12 100 ALA A N 1
ATOM 811 C CA . ALA A 1 100 ? 15.296 3.760 -15.105 1.00 74.12 100 ALA A CA 1
ATOM 812 C C . ALA A 1 100 ? 16.071 3.164 -13.924 1.00 74.12 100 ALA A C 1
ATOM 814 O O . ALA A 1 100 ? 16.612 3.916 -13.111 1.00 74.12 100 ALA A O 1
ATOM 815 N N . LEU A 1 101 ? 16.176 1.833 -13.842 1.00 74.75 101 LEU A N 1
ATOM 816 C CA . LEU A 1 101 ? 16.954 1.148 -12.814 1.00 74.75 101 LEU A CA 1
ATOM 817 C C . LEU A 1 101 ? 18.422 1.566 -12.897 1.00 74.75 101 LEU A C 1
ATOM 819 O O . LEU A 1 101 ? 18.979 2.007 -11.893 1.00 74.75 101 LEU A O 1
ATOM 823 N N . LEU A 1 102 ?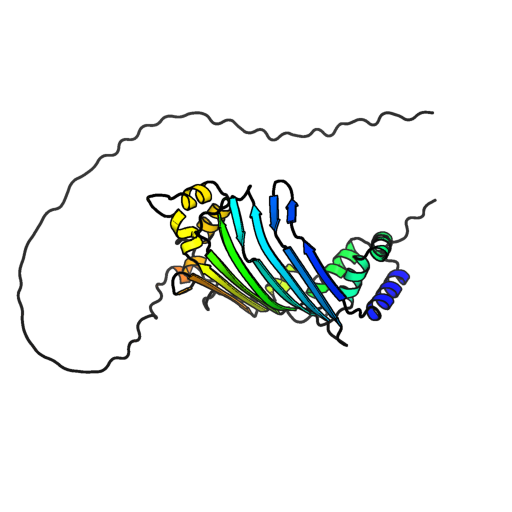 19.025 1.517 -14.085 1.00 78.56 102 LEU A N 1
ATOM 824 C CA . LEU A 1 102 ? 20.403 1.939 -14.312 1.00 78.56 102 LEU A CA 1
ATOM 825 C C . LEU A 1 102 ? 20.586 3.404 -13.892 1.00 78.56 102 LEU A C 1
ATOM 827 O O . LEU A 1 102 ? 21.448 3.701 -13.071 1.00 78.56 102 LEU A O 1
ATOM 831 N N . CYS A 1 103 ? 19.712 4.308 -14.339 1.00 77.88 103 CYS A N 1
ATOM 832 C CA . CYS A 1 103 ? 19.756 5.720 -13.949 1.00 77.88 103 CYS A CA 1
ATOM 833 C C . CYS A 1 103 ? 19.436 5.991 -12.466 1.00 77.88 103 CYS A C 1
ATOM 835 O O . CYS A 1 103 ? 19.707 7.086 -11.971 1.00 77.88 103 CYS A O 1
ATOM 837 N N . SER A 1 104 ? 18.890 5.023 -11.730 1.00 72.69 104 SER A N 1
ATOM 838 C CA . SER A 1 104 ? 18.697 5.112 -10.277 1.00 72.69 104 SER A CA 1
ATOM 839 C C . SER A 1 104 ? 19.920 4.641 -9.477 1.00 72.69 104 SER A C 1
ATOM 841 O O . SER A 1 104 ? 20.069 5.004 -8.307 1.00 72.69 104 SER A O 1
ATOM 843 N N . GLN A 1 105 ? 20.830 3.886 -10.104 1.00 71.56 105 GLN A N 1
ATOM 844 C CA . GLN A 1 105 ? 21.985 3.282 -9.445 1.00 71.56 105 GLN A CA 1
ATOM 845 C C . GLN A 1 105 ? 23.219 4.192 -9.482 1.00 71.56 105 GLN A C 1
ATOM 847 O O . GLN A 1 105 ? 23.676 4.624 -10.540 1.00 71.56 105 GLN A O 1
ATOM 852 N N . HIS A 1 106 ? 23.792 4.431 -8.298 1.00 65.06 106 HIS A N 1
ATOM 853 C CA . HIS A 1 106 ? 25.108 5.027 -8.019 1.00 65.06 106 HIS A CA 1
ATOM 854 C C . HIS A 1 106 ? 25.763 5.825 -9.167 1.00 65.06 106 HIS A C 1
ATOM 856 O O . HIS A 1 106 ? 25.472 7.006 -9.347 1.00 65.06 106 HIS A O 1
ATOM 862 N N . ILE A 1 107 ? 26.684 5.200 -9.912 1.00 64.81 107 ILE A N 1
ATOM 863 C CA . ILE A 1 107 ? 27.544 5.886 -10.884 1.00 64.81 107 ILE A CA 1
ATOM 864 C C . ILE A 1 107 ? 26.779 6.323 -12.138 1.00 64.81 107 ILE A C 1
ATOM 866 O O . ILE A 1 107 ? 27.040 7.392 -12.688 1.00 64.81 107 ILE A O 1
ATOM 870 N N . TYR A 1 108 ? 25.778 5.543 -12.540 1.00 75.50 108 TYR A N 1
ATOM 871 C CA . TYR A 1 108 ? 24.928 5.842 -13.685 1.00 75.50 108 TYR A CA 1
ATOM 872 C C . TYR A 1 108 ? 23.915 6.940 -13.372 1.00 75.50 108 TYR A C 1
ATOM 874 O O . TYR A 1 108 ? 23.593 7.722 -14.259 1.00 75.50 108 TYR A O 1
ATOM 882 N N . LYS A 1 109 ? 23.505 7.102 -12.107 1.00 81.50 109 LYS A N 1
ATOM 883 C CA . LYS A 1 109 ? 22.670 8.232 -11.678 1.00 81.50 109 LYS A CA 1
ATOM 884 C C . LYS A 1 109 ? 23.301 9.578 -12.013 1.00 81.50 109 LYS A C 1
ATOM 886 O O . LYS A 1 109 ? 22.630 10.442 -12.568 1.00 81.50 109 LYS A O 1
ATOM 891 N N . LEU A 1 110 ? 24.590 9.760 -11.722 1.00 80.50 110 LEU A N 1
ATOM 892 C CA . LEU A 1 110 ? 25.294 11.004 -12.054 1.00 80.50 110 LEU A CA 1
ATOM 893 C C . LEU A 1 110 ? 25.395 11.213 -13.569 1.00 80.50 110 LEU A C 1
ATOM 895 O O . LEU A 1 110 ? 25.205 12.330 -14.049 1.00 80.50 110 LEU A O 1
ATOM 899 N N . LEU A 1 111 ? 25.650 10.142 -14.326 1.00 82.50 111 LEU A N 1
ATOM 900 C CA . LEU A 1 111 ? 25.686 10.197 -15.788 1.00 82.50 111 LEU A CA 1
ATOM 901 C C . LEU A 1 111 ? 24.322 10.595 -16.359 1.00 82.50 111 LEU A C 1
ATOM 903 O O . LEU A 1 111 ? 24.252 11.522 -17.162 1.00 82.50 111 LEU A O 1
ATOM 907 N N . CYS A 1 112 ? 23.240 9.975 -15.893 1.00 85.69 112 CYS A N 1
ATOM 908 C CA . CYS A 1 112 ? 21.888 10.304 -16.324 1.00 85.69 112 CYS A CA 1
ATOM 909 C C . CYS A 1 112 ? 21.487 11.728 -15.910 1.00 85.69 112 CYS A C 1
ATOM 911 O O . CYS A 1 112 ? 20.959 12.462 -16.732 1.00 85.69 112 CYS A O 1
ATOM 913 N N . MET A 1 113 ? 21.800 12.183 -14.690 1.00 83.12 113 MET A N 1
ATOM 914 C CA . MET A 1 113 ? 21.492 13.557 -14.254 1.00 83.12 113 MET A CA 1
ATOM 915 C C . MET A 1 113 ? 22.182 14.635 -15.107 1.00 83.12 113 MET A C 1
ATOM 917 O O . MET A 1 113 ? 21.603 15.700 -15.349 1.00 83.12 113 MET A O 1
ATOM 921 N N . ASN A 1 114 ? 23.411 14.360 -15.552 1.00 85.62 114 ASN A N 1
ATOM 922 C CA . ASN A 1 114 ? 24.194 15.288 -16.364 1.00 85.62 114 ASN A CA 1
ATOM 923 C C . ASN A 1 114 ? 23.795 15.270 -17.846 1.00 85.62 114 ASN A C 1
ATOM 925 O O . ASN A 1 114 ? 23.870 16.313 -18.489 1.00 85.62 114 ASN A O 1
ATOM 929 N N . ASN A 1 115 ? 23.360 14.120 -18.372 1.00 87.75 115 ASN A N 1
ATOM 930 C CA . ASN A 1 115 ? 23.109 13.942 -19.804 1.00 87.75 115 ASN A CA 1
ATOM 931 C C . ASN A 1 115 ? 21.626 13.889 -20.185 1.00 87.75 115 ASN A C 1
ATOM 933 O O . ASN A 1 115 ? 21.329 14.071 -21.357 1.00 87.75 115 ASN A O 1
ATOM 937 N N . LEU A 1 116 ? 20.699 13.666 -19.250 1.00 86.94 116 LEU A N 1
ATOM 938 C CA . LEU A 1 116 ? 19.258 13.665 -19.518 1.00 86.94 116 LEU A CA 1
ATOM 939 C C . LEU A 1 116 ? 18.610 14.973 -19.057 1.00 86.94 116 LEU A C 1
ATOM 941 O O . LEU A 1 116 ? 18.951 15.538 -18.002 1.00 86.94 116 LEU A O 1
ATOM 945 N N . SER A 1 117 ? 17.641 15.459 -19.829 1.00 87.62 117 SER A N 1
ATOM 946 C CA . SER A 1 117 ? 16.690 16.449 -19.329 1.00 87.62 117 SER A CA 1
ATOM 947 C C . SER A 1 117 ? 15.738 15.829 -18.315 1.00 87.62 117 SER A C 1
ATOM 949 O O . SER A 1 117 ? 15.540 14.614 -18.238 1.00 87.62 117 SER A O 1
ATOM 951 N N . THR A 1 118 ? 15.145 16.697 -17.499 1.00 83.25 118 THR A N 1
ATOM 952 C CA . THR A 1 118 ? 14.093 16.299 -16.562 1.00 83.25 118 THR A CA 1
ATOM 953 C C . THR A 1 118 ? 12.898 15.703 -17.305 1.00 83.25 118 THR A C 1
ATOM 955 O O . THR A 1 118 ? 12.278 14.776 -16.789 1.00 83.25 118 THR A O 1
ATOM 958 N N . GLU A 1 119 ? 12.597 16.206 -18.506 1.00 84.25 119 GLU A N 1
ATOM 959 C CA . GLU A 1 119 ? 11.516 15.706 -19.356 1.00 84.25 119 GLU A CA 1
ATOM 960 C C . GLU A 1 119 ? 11.791 14.264 -19.783 1.00 84.25 119 GLU A C 1
ATOM 962 O O . GLU A 1 119 ? 11.011 13.384 -19.428 1.00 84.25 119 GLU A O 1
ATOM 967 N N . THR A 1 120 ? 12.947 13.991 -20.395 1.00 83.25 120 THR A N 1
ATOM 968 C CA . THR A 1 120 ? 13.335 12.637 -20.824 1.00 83.25 120 THR A CA 1
ATOM 969 C C . THR A 1 120 ? 13.379 11.650 -19.662 1.00 83.25 120 THR A C 1
ATOM 971 O O . THR A 1 120 ? 12.881 10.531 -19.770 1.00 83.25 120 THR A O 1
ATOM 974 N N . TYR A 1 121 ? 13.941 12.050 -18.517 1.00 79.88 121 TYR A N 1
ATOM 975 C CA . TYR A 1 121 ? 13.989 11.184 -17.336 1.00 79.88 121 TYR A CA 1
ATOM 976 C C . TYR A 1 121 ? 12.587 10.871 -16.787 1.00 79.88 121 TYR A C 1
ATOM 978 O O . TYR A 1 121 ? 12.305 9.749 -16.362 1.00 79.88 121 TYR A O 1
ATOM 986 N N . THR A 1 122 ? 11.691 11.859 -16.800 1.00 78.38 122 THR A N 1
ATOM 987 C CA . THR A 1 122 ? 10.299 11.677 -16.369 1.00 78.38 122 THR A CA 1
ATOM 988 C C . THR A 1 122 ? 9.530 10.803 -17.355 1.00 78.38 122 THR A C 1
ATOM 990 O O . THR A 1 122 ? 8.798 9.913 -16.929 1.00 78.38 122 THR A O 1
ATOM 993 N N . GLU A 1 123 ? 9.739 10.998 -18.658 1.00 78.62 123 GLU A N 1
ATOM 994 C CA . GLU A 1 123 ? 9.157 10.175 -19.717 1.00 78.62 123 GLU A CA 1
ATOM 995 C C . GLU A 1 123 ? 9.579 8.708 -19.568 1.00 78.62 123 GLU A C 1
ATOM 997 O O . GLU A 1 123 ? 8.719 7.834 -19.518 1.00 78.62 123 GLU A O 1
ATOM 1002 N N . GLN A 1 124 ? 10.876 8.432 -19.383 1.00 76.44 124 GLN A N 1
ATOM 1003 C CA . GLN A 1 124 ? 11.381 7.072 -19.154 1.00 76.44 124 GLN A CA 1
ATOM 1004 C C . GLN A 1 124 ? 10.719 6.402 -17.944 1.00 76.44 124 GLN A C 1
ATOM 1006 O O . GLN A 1 124 ? 10.290 5.256 -18.035 1.00 76.44 124 GLN A O 1
ATOM 1011 N N . ARG A 1 125 ? 10.571 7.118 -16.821 1.00 74.94 125 ARG A N 1
ATOM 1012 C CA . ARG A 1 125 ? 9.885 6.579 -15.633 1.00 74.94 125 ARG A CA 1
ATOM 1013 C C . ARG A 1 125 ? 8.401 6.316 -15.869 1.00 74.94 125 ARG A C 1
ATOM 1015 O O . ARG A 1 125 ? 7.876 5.342 -15.340 1.00 74.94 125 ARG A O 1
ATOM 1022 N N . ASN A 1 126 ? 7.725 7.172 -16.628 1.00 74.88 126 ASN A N 1
ATOM 1023 C CA . ASN A 1 126 ? 6.307 6.996 -16.933 1.00 74.88 126 ASN A CA 1
ATOM 1024 C C . ASN A 1 126 ? 6.084 5.828 -17.906 1.00 74.88 126 ASN A C 1
ATOM 1026 O O . ASN A 1 126 ? 5.122 5.078 -17.737 1.00 74.88 126 ASN A O 1
ATOM 1030 N N . ASN A 1 127 ? 7.003 5.627 -18.855 1.00 75.50 127 ASN A N 1
ATOM 1031 C CA . ASN A 1 127 ? 6.955 4.544 -19.840 1.00 75.50 127 ASN A CA 1
ATOM 1032 C C . ASN A 1 127 ? 6.986 3.144 -19.210 1.00 75.50 127 ASN A C 1
ATOM 1034 O O . ASN A 1 127 ? 6.402 2.224 -19.773 1.00 75.50 127 ASN A O 1
ATOM 1038 N N . ILE A 1 128 ? 7.544 2.989 -18.006 1.00 73.94 128 ILE A N 1
ATOM 1039 C CA . ILE A 1 128 ? 7.473 1.741 -17.222 1.00 73.94 128 ILE A CA 1
ATOM 1040 C C . ILE A 1 128 ? 6.016 1.278 -17.040 1.00 73.94 128 ILE A C 1
ATOM 1042 O O . ILE A 1 128 ? 5.700 0.097 -17.157 1.00 73.94 128 ILE A O 1
ATOM 1046 N N . PHE A 1 129 ? 5.103 2.210 -16.763 1.00 67.12 129 PHE A N 1
ATOM 1047 C CA . PHE A 1 129 ? 3.700 1.886 -16.501 1.00 67.12 129 PHE A CA 1
ATOM 1048 C C . PHE A 1 129 ? 2.836 1.932 -17.761 1.00 67.12 129 PHE A C 1
ATOM 1050 O O . PHE A 1 129 ? 1.839 1.222 -17.841 1.00 67.12 129 PHE A O 1
ATOM 1057 N N . THR A 1 130 ? 3.202 2.757 -18.742 1.00 70.56 130 THR A N 1
ATOM 1058 C CA . THR A 1 130 ? 2.364 3.028 -19.920 1.00 70.56 130 THR A CA 1
ATOM 1059 C C . THR A 1 130 ? 2.780 2.223 -21.154 1.00 70.56 130 THR A C 1
ATOM 1061 O O . THR A 1 130 ? 1.933 1.917 -21.990 1.00 70.56 130 THR A O 1
ATOM 1064 N N . ARG A 1 131 ? 4.066 1.867 -21.279 1.00 71.50 131 ARG A N 1
ATOM 1065 C CA . ARG A 1 131 ? 4.650 1.164 -22.433 1.00 71.50 131 ARG A CA 1
ATOM 1066 C C . ARG A 1 131 ? 5.139 -0.238 -22.093 1.00 71.50 131 ARG A C 1
ATOM 1068 O O . ARG A 1 131 ? 4.831 -1.161 -22.837 1.00 71.50 131 ARG A O 1
ATOM 1075 N N . ASP A 1 132 ? 5.842 -0.401 -20.974 1.00 70.00 132 ASP A N 1
ATOM 1076 C CA . ASP A 1 132 ? 6.334 -1.710 -20.514 1.00 70.00 132 ASP A CA 1
ATOM 1077 C C . ASP A 1 132 ? 5.214 -2.584 -19.903 1.00 70.00 132 ASP A C 1
ATOM 1079 O O . ASP A 1 132 ? 5.458 -3.728 -19.517 1.00 70.00 132 ASP A O 1
ATOM 1083 N N . MET A 1 133 ? 3.980 -2.055 -19.857 1.00 72.44 133 MET A N 1
ATOM 1084 C CA . MET A 1 133 ? 2.759 -2.732 -19.408 1.00 72.44 133 MET A CA 1
ATOM 1085 C C . MET A 1 133 ? 2.950 -3.463 -18.079 1.00 72.44 133 MET A C 1
ATOM 1087 O O . MET A 1 133 ? 2.690 -4.661 -17.968 1.00 72.44 133 MET A O 1
ATOM 1091 N N . ALA A 1 134 ? 3.409 -2.735 -17.063 1.00 77.12 134 ALA A N 1
ATOM 1092 C CA . ALA A 1 134 ? 3.555 -3.284 -15.727 1.00 77.12 134 ALA A CA 1
ATOM 1093 C C . ALA A 1 134 ? 2.201 -3.795 -15.201 1.00 77.12 134 ALA A C 1
ATOM 1095 O O . ALA A 1 134 ? 1.309 -3.014 -14.859 1.00 77.12 134 ALA A O 1
ATOM 1096 N N . LYS A 1 135 ? 2.055 -5.118 -15.155 1.00 84.94 135 LYS A N 1
ATOM 1097 C CA . LYS A 1 135 ? 0.932 -5.837 -14.569 1.00 84.94 135 LYS A CA 1
ATOM 1098 C C . LYS A 1 135 ? 1.251 -6.146 -13.113 1.00 84.94 135 LYS A C 1
ATOM 1100 O O . LYS A 1 135 ? 2.344 -6.610 -12.802 1.00 84.94 135 LYS A O 1
ATOM 1105 N N . ILE A 1 136 ? 0.277 -5.953 -12.234 1.00 88.19 136 ILE A N 1
ATOM 1106 C CA . ILE A 1 136 ? 0.295 -6.525 -10.888 1.00 88.19 136 ILE A CA 1
ATOM 1107 C C . ILE A 1 136 ? -0.505 -7.824 -10.960 1.00 88.19 136 ILE A C 1
ATOM 1109 O O . ILE A 1 136 ? -1.725 -7.772 -11.059 1.00 88.19 136 ILE A O 1
ATOM 1113 N N . ASP A 1 137 ? 0.171 -8.974 -10.964 1.00 86.19 137 ASP A N 1
ATOM 1114 C CA . ASP A 1 137 ? -0.472 -10.298 -11.062 1.00 86.19 137 ASP A CA 1
ATOM 1115 C C . ASP A 1 137 ? -1.222 -10.669 -9.792 1.00 86.19 137 ASP A C 1
ATOM 1117 O O . ASP A 1 137 ? -2.325 -11.211 -9.822 1.00 86.19 137 ASP A O 1
ATOM 1121 N N . ALA A 1 138 ? -0.595 -10.384 -8.661 1.00 87.44 138 ALA A N 1
ATOM 1122 C CA . ALA A 1 138 ? -1.205 -10.506 -7.361 1.00 87.44 138 ALA A CA 1
ATOM 1123 C C . ALA A 1 138 ? -0.402 -9.659 -6.386 1.00 87.44 138 ALA A C 1
ATOM 1125 O O . ALA A 1 138 ? 0.816 -9.791 -6.275 1.00 87.44 138 ALA A O 1
ATOM 1126 N N . THR A 1 139 ? -1.101 -8.815 -5.648 1.00 93.06 139 THR A N 1
ATOM 1127 C CA . THR A 1 139 ? -0.601 -8.248 -4.409 1.00 93.06 139 THR A CA 1
ATOM 1128 C C . THR A 1 139 ? -1.451 -8.786 -3.283 1.00 93.06 139 THR A C 1
ATOM 1130 O O . THR A 1 139 ? -2.665 -8.627 -3.345 1.00 93.06 139 THR A O 1
ATOM 1133 N N . ASN A 1 140 ? -0.850 -9.419 -2.279 1.00 95.38 140 ASN A N 1
ATOM 1134 C CA . ASN A 1 140 ? -1.562 -9.805 -1.063 1.00 95.38 140 ASN A CA 1
ATOM 1135 C C . ASN A 1 140 ? -1.104 -8.905 0.077 1.00 95.38 140 ASN A C 1
ATOM 1137 O O . ASN A 1 140 ? 0.087 -8.647 0.242 1.00 95.38 140 ASN A O 1
ATOM 1141 N N . PHE A 1 141 ? -2.066 -8.443 0.858 1.00 95.50 141 PHE A N 1
ATOM 1142 C CA . PHE A 1 141 ? -1.862 -7.585 2.008 1.00 95.50 141 PHE A CA 1
ATOM 1143 C C . PHE A 1 141 ? -2.517 -8.230 3.224 1.00 95.50 141 PHE A C 1
ATOM 1145 O O . PHE A 1 141 ? -3.673 -8.650 3.165 1.00 95.50 141 PHE A O 1
ATOM 1152 N N . ALA A 1 142 ? -1.786 -8.295 4.329 1.00 97.56 142 ALA A N 1
ATOM 1153 C CA . ALA A 1 142 ? -2.312 -8.720 5.614 1.00 97.56 142 ALA A CA 1
ATOM 1154 C C . ALA A 1 142 ? -1.680 -7.883 6.724 1.00 97.56 142 ALA A C 1
ATOM 1156 O O . ALA A 1 142 ? -0.468 -7.659 6.744 1.00 97.56 142 ALA A O 1
ATOM 1157 N N . VAL A 1 143 ? -2.505 -7.412 7.650 1.00 98.00 143 VAL A N 1
ATOM 1158 C CA . VAL A 1 143 ? -2.048 -6.644 8.801 1.00 98.00 143 VAL A CA 1
ATOM 1159 C C . VAL A 1 143 ? -3.017 -6.816 9.952 1.00 98.00 143 VAL A C 1
ATOM 1161 O O . VAL A 1 143 ? -4.220 -6.918 9.761 1.00 98.00 143 VAL A O 1
ATOM 1164 N N . ASP A 1 144 ? -2.501 -6.765 11.161 1.00 98.00 144 ASP A N 1
ATOM 1165 C CA . ASP A 1 144 ? -3.302 -6.587 12.356 1.00 98.00 144 ASP A CA 1
ATOM 1166 C C . ASP A 1 144 ? -3.275 -5.132 12.799 1.00 98.00 144 ASP A C 1
ATOM 1168 O O . ASP A 1 144 ? -2.198 -4.545 12.874 1.00 98.00 144 ASP A O 1
ATOM 1172 N N . ILE A 1 145 ? -4.420 -4.563 13.159 1.00 97.62 145 ILE A N 1
ATOM 1173 C CA . ILE A 1 145 ? -4.526 -3.161 13.571 1.00 97.62 145 ILE A CA 1
ATOM 1174 C C . ILE A 1 145 ? -5.013 -3.077 15.021 1.00 97.62 145 ILE A C 1
ATOM 1176 O O . ILE A 1 145 ? -6.000 -3.713 15.388 1.00 97.62 145 ILE A O 1
ATOM 1180 N N . ASP A 1 146 ? -4.341 -2.263 15.835 1.00 96.56 146 ASP A N 1
ATOM 1181 C CA . ASP A 1 146 ? -4.745 -1.897 17.201 1.00 96.56 146 ASP A CA 1
ATOM 1182 C C . ASP A 1 146 ? -4.365 -0.432 17.484 1.00 96.56 146 ASP A C 1
ATOM 1184 O O . ASP A 1 146 ? -3.630 0.209 16.723 1.00 96.56 146 ASP A O 1
ATOM 1188 N N . THR A 1 147 ? -4.865 0.134 18.576 1.00 95.75 147 THR A N 1
ATOM 1189 C CA . THR A 1 147 ? -4.463 1.455 19.054 1.00 95.75 147 THR A CA 1
ATOM 1190 C C . THR A 1 147 ? -2.999 1.469 19.489 1.00 95.75 147 THR A C 1
ATOM 1192 O O . THR A 1 147 ? -2.387 0.441 19.776 1.00 95.75 147 THR A O 1
ATOM 1195 N N . PHE A 1 148 ? -2.427 2.666 19.585 1.00 93.62 148 PHE A N 1
ATOM 1196 C CA . PHE A 1 148 ? -1.158 2.888 20.267 1.00 93.62 148 PHE A CA 1
ATOM 1197 C C . PHE A 1 148 ? -1.357 3.852 21.450 1.00 93.62 148 PHE A C 1
ATOM 1199 O O . PHE A 1 148 ? -1.704 5.014 21.213 1.00 93.62 148 PHE A O 1
ATOM 1206 N N . PRO A 1 149 ? -1.086 3.430 22.702 1.00 94.31 149 PRO A N 1
ATOM 1207 C CA . PRO A 1 149 ? -0.681 2.081 23.128 1.00 94.31 149 PRO A CA 1
ATOM 1208 C C . PRO A 1 149 ? -1.720 0.987 22.823 1.00 94.31 149 PRO A C 1
ATOM 1210 O O . PRO A 1 149 ? -2.895 1.289 22.622 1.00 94.31 149 PRO A O 1
ATOM 1213 N N . ALA A 1 150 ? -1.263 -0.268 22.777 1.00 94.56 150 ALA A N 1
ATOM 1214 C CA . ALA A 1 150 ? -2.095 -1.439 22.490 1.00 94.56 150 ALA A CA 1
ATOM 1215 C C . ALA A 1 150 ? -3.195 -1.632 23.544 1.00 94.56 150 ALA A C 1
ATOM 1217 O O . ALA A 1 150 ? -2.981 -1.324 24.720 1.00 94.56 150 ALA A O 1
ATOM 1218 N N . THR A 1 151 ? -4.343 -2.173 23.134 1.00 91.25 151 THR A N 1
ATOM 1219 C CA . THR A 1 151 ? -5.472 -2.479 24.037 1.00 91.25 151 THR A CA 1
ATOM 1220 C C . THR A 1 151 ? -5.918 -3.936 23.973 1.00 91.25 151 THR A C 1
ATOM 1222 O O . THR A 1 151 ? -6.985 -4.272 24.481 1.00 91.25 151 THR A O 1
ATOM 1225 N N . ASP A 1 152 ? -5.111 -4.794 23.342 1.00 85.19 152 ASP A N 1
ATOM 1226 C CA . ASP A 1 152 ? -5.386 -6.216 23.101 1.00 85.19 152 ASP A CA 1
ATOM 1227 C C . ASP A 1 152 ? -6.658 -6.460 22.263 1.00 85.19 152 ASP A C 1
ATOM 1229 O O . ASP A 1 152 ? -7.156 -7.581 22.163 1.00 85.19 152 ASP A O 1
ATOM 1233 N N . LYS A 1 153 ? -7.163 -5.415 21.592 1.00 89.88 153 LYS A N 1
ATOM 1234 C CA . LYS A 1 153 ? -8.308 -5.459 20.667 1.00 89.88 153 LYS A CA 1
ATOM 1235 C C . LYS A 1 153 ? -7.878 -5.498 19.208 1.00 89.88 153 LYS A C 1
ATOM 1237 O O . LYS A 1 153 ? -8.539 -4.945 18.330 1.00 89.88 153 LYS A O 1
ATOM 1242 N N . THR A 1 154 ? -6.763 -6.162 18.957 1.00 93.94 154 THR A N 1
ATOM 1243 C CA . THR A 1 154 ? -6.170 -6.278 17.632 1.00 93.94 154 THR A CA 1
ATOM 1244 C C . THR A 1 154 ? -7.136 -6.930 16.636 1.00 93.94 154 THR A C 1
ATOM 1246 O O . THR A 1 154 ? -7.704 -7.981 16.927 1.00 93.94 154 THR A O 1
ATOM 1249 N N . GLN A 1 155 ? -7.315 -6.318 15.462 1.00 96.38 155 GLN A N 1
ATOM 1250 C CA . GLN A 1 155 ? -8.195 -6.822 14.401 1.00 96.38 155 GLN A CA 1
ATOM 1251 C C . GLN A 1 155 ? -7.422 -7.081 13.100 1.00 96.38 155 GLN A C 1
ATOM 1253 O O . GLN A 1 155 ? -6.702 -6.183 12.652 1.00 96.38 155 GLN A O 1
ATOM 1258 N N . PRO A 1 156 ? -7.578 -8.259 12.469 1.00 96.81 156 PRO A N 1
ATOM 1259 C CA . PRO A 1 156 ? -6.905 -8.579 11.215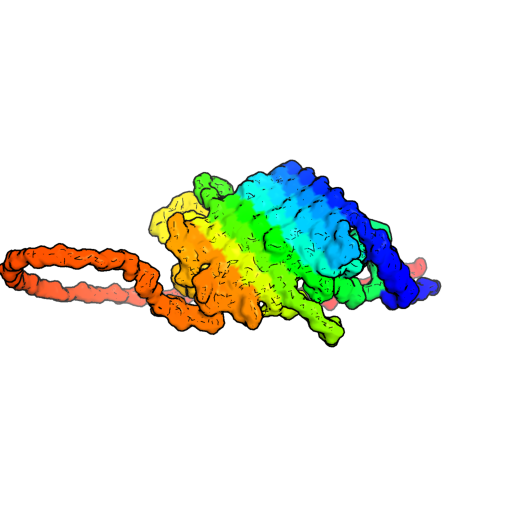 1.00 96.81 156 PRO A CA 1
ATOM 1260 C C . PRO A 1 156 ? -7.614 -7.929 10.023 1.00 96.81 156 PRO A C 1
ATOM 1262 O O . PRO A 1 156 ? -8.807 -8.118 9.830 1.00 96.81 156 PRO A O 1
ATOM 1265 N N . VAL A 1 157 ? -6.878 -7.213 9.185 1.00 97.31 157 VAL A N 1
ATOM 1266 C CA . VAL A 1 157 ? -7.325 -6.685 7.894 1.00 97.31 157 VAL A CA 1
ATOM 1267 C C . VAL A 1 157 ? -6.532 -7.377 6.799 1.00 97.31 157 VAL A C 1
ATOM 1269 O O . VAL A 1 157 ? -5.304 -7.467 6.866 1.00 97.31 157 VAL A O 1
ATOM 1272 N N . THR A 1 158 ? -7.228 -7.856 5.773 1.00 97.38 158 THR A N 1
ATOM 1273 C CA . THR A 1 158 ? -6.587 -8.520 4.633 1.00 97.38 158 THR A CA 1
ATOM 1274 C C . THR A 1 158 ? -7.115 -7.970 3.325 1.00 97.38 158 THR A C 1
ATOM 1276 O O . THR A 1 158 ? -8.236 -7.472 3.260 1.00 97.38 158 THR A O 1
ATOM 1279 N N . GLY A 1 159 ? -6.304 -8.043 2.279 1.00 97.06 159 GLY A N 1
ATOM 1280 C CA . GLY A 1 159 ? -6.720 -7.634 0.954 1.00 97.06 159 GLY A CA 1
ATOM 1281 C C . GLY A 1 159 ? -5.876 -8.254 -0.142 1.00 97.06 159 GLY A C 1
ATOM 1282 O O . GLY A 1 159 ? -4.776 -8.764 0.090 1.00 97.06 159 GLY A O 1
ATOM 1283 N N . ARG A 1 160 ? -6.406 -8.188 -1.356 1.00 97.00 160 ARG A N 1
ATOM 1284 C CA . ARG A 1 160 ? -5.740 -8.632 -2.572 1.00 97.00 160 ARG A CA 1
ATOM 1285 C C . ARG A 1 160 ? -5.952 -7.606 -3.675 1.00 97.00 160 ARG A C 1
ATOM 1287 O O . ARG A 1 160 ? -7.010 -6.998 -3.747 1.00 97.00 160 ARG A O 1
ATOM 1294 N N . LEU A 1 161 ? -4.966 -7.433 -4.546 1.00 96.38 161 LEU A N 1
ATOM 1295 C CA . LEU A 1 161 ? -5.054 -6.553 -5.709 1.00 96.38 161 LEU A CA 1
ATOM 1296 C C . LEU A 1 161 ? -4.408 -7.208 -6.932 1.00 96.38 161 LEU A C 1
ATOM 1298 O O . LEU A 1 161 ? -3.274 -7.674 -6.867 1.00 96.38 161 LEU A O 1
ATOM 1302 N N . GLU A 1 162 ? -5.115 -7.198 -8.051 1.00 95.38 162 GLU A N 1
ATOM 1303 C CA . GLU A 1 162 ? -4.615 -7.508 -9.388 1.00 95.38 162 GLU A CA 1
ATOM 1304 C C . GLU A 1 162 ? -4.924 -6.319 -10.302 1.00 95.38 162 GLU A C 1
ATOM 1306 O O . GLU A 1 162 ? -6.022 -5.759 -10.250 1.00 95.38 162 GLU A O 1
ATOM 1311 N N . ILE A 1 163 ? -3.953 -5.917 -11.124 1.00 91.75 163 ILE A N 1
ATOM 1312 C CA . ILE A 1 163 ? -4.104 -4.833 -12.100 1.00 91.75 163 ILE A CA 1
ATOM 1313 C C . ILE A 1 163 ? -3.504 -5.285 -13.423 1.00 91.75 163 ILE A C 1
ATOM 1315 O O . ILE A 1 163 ? -2.293 -5.494 -13.503 1.00 91.75 163 ILE A O 1
ATOM 1319 N N . ILE A 1 164 ? -4.331 -5.364 -14.464 1.00 89.56 164 ILE A N 1
ATOM 1320 C CA . ILE A 1 164 ? -3.928 -5.632 -15.846 1.00 89.56 164 ILE A CA 1
ATOM 1321 C C . ILE A 1 164 ? -3.999 -4.319 -16.631 1.00 89.56 164 ILE A C 1
ATOM 1323 O O . ILE A 1 164 ? -5.097 -3.800 -16.836 1.00 89.56 164 ILE A O 1
ATOM 1327 N N . PRO A 1 165 ? -2.866 -3.754 -17.079 1.00 83.81 165 PRO A N 1
ATOM 1328 C CA . PRO A 1 165 ? -2.882 -2.531 -17.871 1.00 83.81 165 PRO A CA 1
ATOM 1329 C C . PRO A 1 165 ? -3.521 -2.763 -19.250 1.00 83.81 165 PRO A C 1
ATOM 1331 O O . PRO A 1 165 ? -3.430 -3.866 -19.798 1.00 83.81 165 PRO A O 1
ATOM 1334 N N . PRO A 1 166 ? -4.131 -1.726 -19.852 1.00 79.12 166 PRO A N 1
ATOM 1335 C CA . PRO A 1 166 ? -4.651 -1.823 -21.208 1.00 79.12 166 PRO A CA 1
ATOM 1336 C C . PRO A 1 166 ? -3.508 -2.060 -22.213 1.00 79.12 166 PRO A C 1
ATOM 1338 O O . PRO A 1 166 ? -2.376 -1.631 -21.969 1.00 79.12 166 PRO A O 1
ATOM 1341 N N . PRO A 1 167 ? -3.783 -2.673 -23.380 1.00 75.06 167 PRO A N 1
ATOM 1342 C CA . PRO A 1 167 ? -2.794 -2.817 -24.444 1.00 75.06 167 PRO A CA 1
ATOM 1343 C C . PRO A 1 167 ? -2.189 -1.465 -24.854 1.00 75.06 167 PRO A C 1
ATOM 1345 O O . PRO A 1 167 ? -2.903 -0.452 -24.858 1.00 75.06 167 PRO A O 1
ATOM 1348 N N . PRO A 1 168 ? -0.914 -1.417 -25.278 1.00 64.81 168 PRO A N 1
ATOM 1349 C CA . PRO A 1 168 ? -0.274 -0.167 -25.641 1.00 64.81 168 PRO A CA 1
ATOM 1350 C C . PRO A 1 168 ? -0.938 0.363 -26.913 1.00 64.81 168 PRO A C 1
ATOM 1352 O O . PRO A 1 168 ? -0.881 -0.263 -27.975 1.00 64.81 168 PRO A O 1
ATOM 1355 N N . LYS A 1 169 ? -1.561 1.542 -26.843 1.00 61.06 169 LYS A N 1
ATOM 1356 C CA . LYS A 1 169 ? -1.992 2.246 -28.054 1.00 61.06 169 LYS A CA 1
ATOM 1357 C C . LYS A 1 169 ? -0.750 2.844 -28.710 1.00 61.06 169 LYS A C 1
ATOM 1359 O O . LYS A 1 169 ? -0.131 3.738 -28.144 1.00 61.06 169 LYS A O 1
ATOM 1364 N N . GLN A 1 170 ? -0.410 2.390 -29.916 1.00 50.53 170 GLN A N 1
ATOM 1365 C CA . GLN A 1 170 ? 0.811 2.767 -30.654 1.00 50.53 170 GLN A CA 1
ATOM 1366 C C . GLN A 1 170 ? 0.993 4.279 -30.947 1.00 50.53 170 GLN A C 1
ATOM 1368 O O . GLN A 1 170 ? 1.999 4.647 -31.546 1.00 50.53 170 GLN A O 1
ATOM 1373 N N . ALA A 1 171 ? 0.069 5.170 -30.560 1.00 42.91 171 ALA A N 1
ATOM 1374 C CA . ALA A 1 171 ? 0.026 6.548 -31.062 1.00 42.91 171 ALA A CA 1
ATOM 1375 C C . ALA A 1 171 ? -0.019 7.678 -30.014 1.00 42.91 171 ALA A C 1
ATOM 1377 O O . ALA A 1 171 ? 0.106 8.839 -30.400 1.00 42.91 171 ALA A O 1
ATOM 1378 N N . GLU A 1 172 ? -0.179 7.416 -28.714 1.00 52.94 172 GLU A N 1
ATOM 1379 C CA . GLU A 1 172 ? -0.297 8.510 -27.736 1.00 52.94 172 GLU A CA 1
ATOM 1380 C C . GLU A 1 172 ? 0.997 8.702 -26.942 1.00 52.94 172 GLU A C 1
ATOM 1382 O O . GLU A 1 172 ? 1.261 8.023 -25.955 1.00 52.94 172 GLU A O 1
ATOM 1387 N N . LYS A 1 173 ? 1.776 9.706 -27.358 1.00 51.16 173 LYS A N 1
ATOM 1388 C CA . LYS A 1 173 ? 3.046 10.148 -26.753 1.00 51.16 173 LYS A CA 1
ATOM 1389 C C . LYS A 1 173 ? 2.928 10.634 -25.291 1.00 51.16 173 LYS A C 1
ATOM 1391 O O . LYS A 1 173 ? 3.926 11.015 -24.698 1.00 51.16 173 LYS A O 1
ATOM 1396 N N . TYR A 1 174 ? 1.721 10.632 -24.717 1.00 50.81 174 TYR A N 1
ATOM 1397 C CA . TYR A 1 174 ? 1.409 11.167 -23.388 1.00 50.81 174 TYR A CA 1
ATOM 1398 C C . TYR A 1 174 ? 0.308 10.364 -22.685 1.00 50.81 174 TYR A C 1
ATOM 1400 O O . TYR A 1 174 ? -0.656 10.930 -22.162 1.00 50.81 174 TYR A O 1
ATOM 1408 N N . PHE A 1 175 ? 0.415 9.036 -22.666 1.00 60.09 175 PHE A N 1
ATOM 1409 C CA . PHE A 1 175 ? -0.412 8.274 -21.735 1.00 60.09 175 PHE A CA 1
ATOM 1410 C C . PHE A 1 175 ? 0.006 8.638 -20.307 1.00 60.09 175 PHE A C 1
ATOM 1412 O O . PHE A 1 175 ? 1.149 8.428 -19.911 1.00 60.09 175 PHE A O 1
ATOM 1419 N N . SER A 1 176 ? -0.896 9.246 -19.537 1.00 70.75 176 SER A N 1
ATOM 1420 C CA . SER A 1 176 ? -0.646 9.476 -18.117 1.00 70.75 176 SER A CA 1
ATOM 1421 C C . SER A 1 176 ? -0.854 8.173 -17.344 1.00 70.75 176 SER A C 1
ATOM 1423 O O . SER A 1 176 ? -1.680 7.333 -17.716 1.00 70.75 176 SER A O 1
ATOM 1425 N N . VAL A 1 177 ? -0.133 8.011 -16.234 1.00 69.94 177 VAL A N 1
ATOM 1426 C CA . VAL A 1 177 ? -0.314 6.865 -15.326 1.00 69.94 177 VAL A CA 1
ATOM 1427 C C . VAL A 1 177 ? -1.775 6.768 -14.868 1.00 69.94 177 VAL A C 1
ATOM 1429 O O . VAL A 1 177 ? -2.349 5.687 -14.878 1.00 69.94 177 VAL A O 1
ATOM 1432 N N . PHE A 1 178 ? -2.418 7.907 -14.587 1.00 72.00 178 PHE A N 1
ATOM 1433 C CA . PHE A 1 178 ? -3.838 7.970 -14.221 1.00 72.00 178 PHE A CA 1
ATOM 1434 C C . PHE A 1 178 ? -4.772 7.456 -15.324 1.00 72.00 178 PHE A C 1
ATOM 1436 O O . PHE A 1 178 ? -5.673 6.671 -15.049 1.00 72.00 178 PHE A O 1
ATOM 1443 N N . LYS A 1 179 ? -4.552 7.855 -16.585 1.00 73.81 179 LYS A N 1
ATOM 1444 C CA . LYS A 1 179 ? -5.358 7.368 -17.715 1.00 73.81 179 LYS A CA 1
ATOM 1445 C C . LYS A 1 179 ? -5.152 5.869 -17.944 1.00 73.81 179 LYS A C 1
ATOM 1447 O O . LYS A 1 179 ? -6.111 5.186 -18.279 1.00 73.81 179 LYS A O 1
ATOM 1452 N N . THR A 1 180 ? -3.929 5.375 -17.734 1.00 76.50 180 THR A N 1
ATOM 1453 C CA . THR A 1 180 ? -3.617 3.936 -17.779 1.00 76.50 180 THR A CA 1
ATOM 1454 C C . THR A 1 180 ? -4.423 3.198 -16.724 1.00 76.50 180 THR A C 1
ATOM 1456 O O . THR A 1 180 ? -5.161 2.287 -17.065 1.00 76.50 180 THR A O 1
ATOM 1459 N N . PHE A 1 181 ? -4.361 3.656 -15.472 1.00 78.12 181 PHE A N 1
ATOM 1460 C CA . PHE A 1 181 ? -5.055 3.035 -14.348 1.00 78.12 181 PHE A CA 1
ATOM 1461 C C . PHE A 1 181 ? -6.578 2.998 -14.536 1.00 78.12 181 PHE A C 1
ATOM 1463 O O . PHE A 1 181 ? -7.183 1.953 -14.334 1.00 78.12 181 PHE A O 1
ATOM 1470 N N . ASN A 1 182 ? -7.191 4.088 -15.012 1.00 79.25 182 ASN A N 1
ATOM 1471 C CA . ASN A 1 182 ? -8.635 4.142 -15.300 1.00 79.25 182 ASN A CA 1
ATOM 1472 C C . ASN A 1 182 ? -9.072 3.234 -16.466 1.00 79.25 182 ASN A C 1
ATOM 1474 O O . ASN A 1 182 ? -10.261 3.009 -16.666 1.00 79.25 182 ASN A O 1
ATOM 1478 N N . GLN A 1 183 ? -8.129 2.771 -17.287 1.00 82.94 183 GLN A N 1
ATOM 1479 C CA . GLN A 1 183 ? -8.385 1.872 -18.415 1.00 82.94 183 GLN A CA 1
ATOM 1480 C C . GLN A 1 183 ? -7.892 0.447 -18.156 1.00 82.94 183 GLN A C 1
ATOM 1482 O O . GLN A 1 183 ? -8.124 -0.429 -18.986 1.00 82.94 183 GLN A O 1
ATOM 1487 N N . SER A 1 184 ? -7.214 0.219 -17.032 1.00 87.88 184 SER A N 1
ATOM 1488 C CA . SER A 1 184 ? -6.788 -1.103 -16.599 1.00 87.88 184 SER A CA 1
ATOM 1489 C C . SER A 1 184 ? -7.985 -1.946 -16.182 1.00 87.88 184 SER A C 1
ATOM 1491 O O . SER A 1 184 ? -8.998 -1.426 -15.707 1.00 87.88 184 SER A O 1
ATOM 1493 N N . GLU A 1 185 ? -7.841 -3.260 -16.290 1.00 93.38 185 GLU A N 1
ATOM 1494 C CA . GLU A 1 185 ? -8.688 -4.168 -15.529 1.00 93.38 185 GLU A CA 1
ATOM 1495 C C . GLU A 1 185 ? -8.136 -4.249 -14.104 1.00 93.38 185 GLU A C 1
ATOM 1497 O O . GLU A 1 185 ? -6.932 -4.431 -13.909 1.00 93.38 185 GLU A O 1
ATOM 1502 N N . ILE A 1 186 ? -8.997 -4.078 -13.106 1.00 94.50 186 ILE A N 1
ATOM 1503 C CA . ILE A 1 186 ? -8.616 -4.104 -11.692 1.00 94.50 186 ILE A CA 1
ATOM 1504 C C . ILE A 1 186 ? -9.524 -5.090 -10.984 1.00 94.50 186 ILE A C 1
ATOM 1506 O O . ILE A 1 186 ? -10.740 -4.984 -11.090 1.00 94.50 186 ILE A O 1
ATOM 1510 N N . ASN A 1 187 ? -8.939 -6.006 -10.222 1.00 96.38 187 ASN A N 1
ATOM 1511 C CA . ASN A 1 187 ? -9.668 -6.840 -9.277 1.00 96.38 187 ASN A CA 1
ATOM 1512 C C . ASN A 1 187 ? -9.050 -6.627 -7.900 1.00 96.38 187 ASN A C 1
ATOM 1514 O O . ASN A 1 187 ? -7.875 -6.932 -7.695 1.00 96.38 187 ASN A O 1
ATOM 1518 N N . ALA A 1 188 ? -9.824 -6.097 -6.961 1.00 96.50 188 ALA A N 1
ATOM 1519 C CA . ALA A 1 188 ? -9.367 -5.864 -5.602 1.00 96.50 188 ALA A CA 1
ATOM 1520 C C . ALA A 1 188 ? -10.354 -6.442 -4.592 1.00 96.50 188 ALA A C 1
ATOM 1522 O O . ALA A 1 188 ? -11.562 -6.267 -4.725 1.00 96.50 188 ALA A O 1
ATOM 1523 N N . THR A 1 189 ? -9.831 -7.102 -3.565 1.00 95.88 189 THR A N 1
ATOM 1524 C CA . THR A 1 189 ? -10.612 -7.546 -2.413 1.00 95.88 189 THR A CA 1
ATOM 1525 C C . THR A 1 189 ? -10.065 -6.914 -1.142 1.00 95.88 189 THR A C 1
ATOM 1527 O O . THR A 1 189 ? -8.852 -6.738 -1.001 1.00 95.88 189 THR A O 1
ATOM 1530 N N . LEU A 1 190 ? -10.946 -6.557 -0.215 1.00 96.00 190 LEU A N 1
ATOM 1531 C CA . LEU A 1 190 ? -10.584 -6.045 1.102 1.00 96.00 190 LEU A CA 1
ATOM 1532 C C . LEU A 1 190 ? -11.590 -6.557 2.132 1.00 96.00 190 LEU A C 1
ATOM 1534 O O . LEU A 1 190 ? -12.790 -6.346 1.976 1.00 96.00 190 LEU A O 1
ATOM 1538 N N . SER A 1 191 ? -11.076 -7.158 3.197 1.00 95.62 191 SER A N 1
ATOM 1539 C CA . SER A 1 191 ? -11.853 -7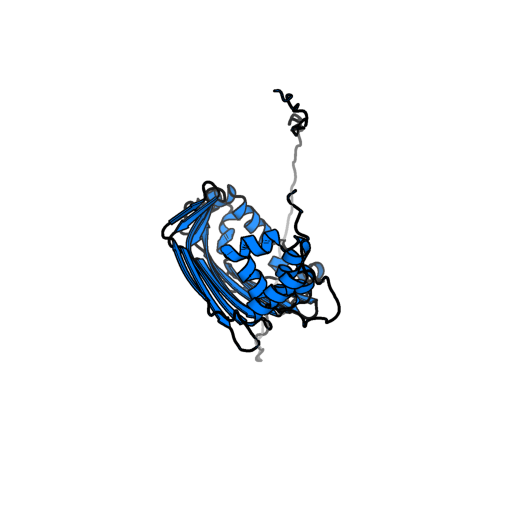.698 4.310 1.00 95.62 191 SER A CA 1
ATOM 1540 C C . SER A 1 191 ? -11.469 -6.951 5.584 1.00 95.62 191 SER A C 1
ATOM 1542 O O . SER A 1 191 ? -10.301 -6.964 5.994 1.00 95.62 191 SER A O 1
ATOM 1544 N N . VAL A 1 192 ? -12.440 -6.277 6.204 1.00 95.69 192 VAL A N 1
ATOM 1545 C CA . VAL A 1 192 ? -12.229 -5.440 7.396 1.00 95.69 192 VAL A CA 1
ATOM 1546 C C . VAL A 1 192 ? -13.198 -5.846 8.509 1.00 95.69 192 VAL A C 1
ATOM 1548 O O . VAL A 1 192 ? -14.404 -5.697 8.335 1.00 95.69 192 VAL A O 1
ATOM 1551 N N . PRO A 1 193 ? -12.726 -6.297 9.682 1.00 95.12 193 PRO A N 1
ATOM 1552 C CA . PRO A 1 193 ? -13.604 -6.620 10.799 1.00 95.12 193 PRO A CA 1
ATOM 1553 C C . PRO A 1 193 ? -14.364 -5.396 11.296 1.00 95.12 193 PRO A C 1
ATOM 1555 O O . PRO A 1 193 ? -13.761 -4.369 11.607 1.00 95.12 193 PRO A O 1
ATOM 1558 N N . MET A 1 194 ? -15.681 -5.513 11.467 1.00 91.81 194 MET A N 1
ATOM 1559 C CA . MET A 1 194 ? -16.502 -4.428 12.024 1.00 91.81 194 MET A CA 1
ATOM 1560 C C . MET A 1 194 ? -16.036 -4.042 13.435 1.00 91.81 194 MET A C 1
ATOM 1562 O O . MET A 1 194 ? -16.015 -2.867 13.810 1.00 91.81 194 MET A O 1
ATOM 1566 N N . ALA A 1 195 ? -15.566 -5.034 14.200 1.00 92.06 195 ALA A N 1
ATOM 1567 C CA . ALA A 1 195 ? -14.984 -4.854 15.527 1.00 92.06 195 ALA A CA 1
ATOM 1568 C C . ALA A 1 195 ? -13.807 -3.856 15.562 1.00 92.06 195 ALA A C 1
ATOM 1570 O O . ALA A 1 195 ? -13.498 -3.332 16.631 1.00 92.06 195 ALA A O 1
ATOM 1571 N N . LEU A 1 196 ? -13.192 -3.538 14.412 1.00 93.62 196 LEU A N 1
ATOM 1572 C CA . LEU A 1 196 ? -12.130 -2.536 14.296 1.00 93.62 196 LEU A CA 1
ATOM 1573 C C . LEU A 1 196 ? -12.583 -1.146 14.753 1.00 93.62 196 LEU A C 1
ATOM 1575 O O . LEU A 1 196 ? -11.772 -0.404 15.306 1.00 93.62 196 LEU A O 1
ATOM 1579 N N . ILE A 1 197 ? -13.859 -0.800 14.567 1.00 90.25 197 ILE A N 1
ATOM 1580 C CA . ILE A 1 197 ? -14.403 0.525 14.907 1.00 90.25 197 ILE A CA 1
ATOM 1581 C C . ILE A 1 197 ? -15.700 0.486 15.726 1.00 90.25 197 ILE A C 1
ATOM 1583 O O . ILE A 1 197 ? -16.157 1.538 16.166 1.00 90.25 197 ILE A O 1
ATOM 1587 N N . ASN A 1 198 ? -16.314 -0.686 15.929 1.00 88.56 198 ASN A N 1
ATOM 1588 C CA . ASN A 1 198 ? -17.606 -0.801 16.621 1.00 88.56 198 ASN A CA 1
ATOM 1589 C C . ASN A 1 198 ? -17.591 -0.199 18.035 1.00 88.56 198 ASN A C 1
ATOM 1591 O O . ASN A 1 198 ? -18.571 0.408 18.463 1.00 88.56 198 ASN A O 1
ATOM 1595 N N . ASP A 1 199 ? -16.469 -0.316 18.747 1.00 87.75 199 ASP A N 1
ATOM 1596 C CA . ASP A 1 199 ? -16.290 0.277 20.075 1.00 87.75 199 ASP A CA 1
ATOM 1597 C C . ASP A 1 199 ? -16.391 1.812 20.067 1.00 87.75 199 ASP A C 1
ATOM 1599 O O . ASP A 1 199 ? -16.799 2.406 21.062 1.00 87.75 199 ASP A O 1
ATOM 1603 N N . MET A 1 200 ? -16.120 2.466 18.934 1.00 88.12 200 MET A N 1
ATOM 1604 C CA . MET A 1 200 ? -16.266 3.916 18.772 1.00 88.12 200 MET A CA 1
ATOM 1605 C C . MET A 1 200 ? -17.724 4.390 18.630 1.00 88.12 200 MET A C 1
ATOM 1607 O O . MET A 1 200 ? -17.958 5.604 18.561 1.00 88.12 200 MET A O 1
ATOM 1611 N N . TYR A 1 201 ? -18.690 3.472 18.543 1.00 85.50 201 TYR A N 1
ATOM 1612 C CA . TYR A 1 201 ? -20.130 3.765 18.540 1.00 85.50 201 TYR A CA 1
ATOM 1613 C C . TYR A 1 201 ? -20.816 3.382 19.860 1.00 85.50 201 TYR A C 1
ATOM 1615 O O . TYR A 1 201 ? -22.015 3.612 20.010 1.00 85.50 201 TYR A O 1
ATOM 1623 N N . ALA A 1 202 ? -20.080 2.809 20.817 1.00 84.94 202 ALA A N 1
ATOM 1624 C CA . ALA A 1 202 ? -20.630 2.411 22.105 1.00 84.94 202 ALA A CA 1
ATOM 1625 C C . ALA A 1 202 ? -21.082 3.628 22.932 1.00 84.94 202 ALA A C 1
ATOM 1627 O O . ALA A 1 202 ? -20.429 4.673 22.941 1.00 84.94 202 ALA A O 1
ATOM 1628 N N . THR A 1 203 ? -22.182 3.472 23.672 1.00 81.75 203 THR A N 1
ATOM 1629 C CA . THR A 1 203 ? -22.696 4.496 24.599 1.00 81.75 203 THR A CA 1
ATOM 1630 C C . THR A 1 203 ? -21.783 4.699 25.807 1.00 81.75 203 THR A C 1
ATOM 1632 O O . THR A 1 203 ? -21.698 5.805 26.334 1.00 81.75 203 THR A O 1
ATOM 1635 N N . GLU A 1 204 ? -21.074 3.649 26.224 1.00 85.88 204 GLU A N 1
ATOM 1636 C CA . GLU A 1 204 ? -20.078 3.687 27.294 1.00 85.88 204 GLU A 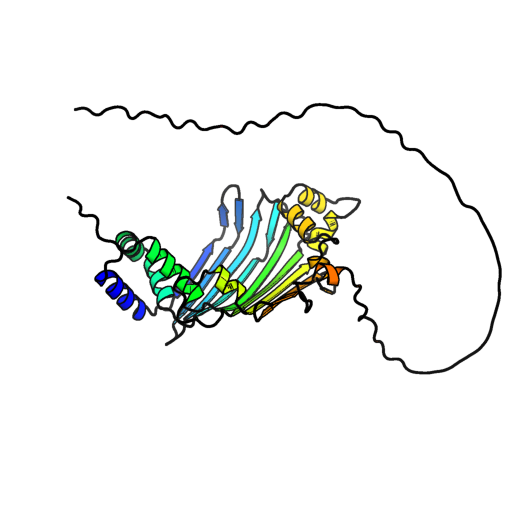CA 1
ATOM 1637 C C . GLU A 1 204 ? -18.689 3.372 26.713 1.00 85.88 204 GLU A C 1
ATOM 1639 O O . GLU A 1 204 ? -18.385 2.208 26.444 1.00 85.88 204 GLU A O 1
ATOM 1644 N N . PRO A 1 205 ? -17.838 4.388 26.470 1.00 84.44 205 PRO A N 1
ATOM 1645 C CA . PRO A 1 205 ? -16.556 4.182 25.812 1.00 84.44 205 PRO A CA 1
ATOM 1646 C C . PRO A 1 205 ? -15.542 3.549 26.768 1.00 84.44 205 PRO A C 1
ATOM 1648 O O . PRO A 1 205 ? -15.207 4.102 27.823 1.00 84.44 205 PRO A O 1
ATOM 1651 N N . ASP A 1 206 ? -14.996 2.409 26.363 1.00 89.44 206 ASP A N 1
ATOM 1652 C CA . ASP A 1 206 ? -13.857 1.792 27.034 1.00 89.44 206 ASP A CA 1
ATOM 1653 C C . ASP A 1 206 ? -12.524 2.484 26.691 1.00 89.44 206 ASP A C 1
ATOM 1655 O O . ASP A 1 206 ? -12.475 3.530 26.041 1.00 89.44 206 ASP A O 1
ATOM 1659 N N . ASN A 1 207 ? -11.413 1.923 27.175 1.00 90.00 207 ASN A N 1
ATOM 1660 C CA . ASN A 1 207 ? -10.087 2.498 26.960 1.00 90.00 207 ASN A CA 1
ATOM 1661 C C . ASN A 1 207 ? -9.690 2.567 25.472 1.00 90.00 207 ASN A C 1
ATOM 1663 O O . ASN A 1 207 ? -9.091 3.554 25.051 1.00 90.00 207 ASN A O 1
ATOM 1667 N N . SER A 1 208 ? -10.051 1.558 24.673 1.00 91.06 208 SER A N 1
ATOM 1668 C CA . SER A 1 208 ? -9.793 1.555 23.228 1.00 91.06 208 SER A CA 1
ATOM 1669 C C . SER A 1 208 ? -10.585 2.667 22.552 1.00 91.06 208 SER A C 1
ATOM 1671 O O . SER A 1 208 ? -10.001 3.505 21.868 1.00 91.06 208 SER A O 1
ATOM 1673 N N . ALA A 1 209 ? -11.888 2.765 22.830 1.00 91.25 209 ALA A N 1
ATOM 1674 C CA . ALA A 1 209 ? -12.739 3.813 22.273 1.00 91.25 209 ALA A CA 1
ATOM 1675 C C . ALA A 1 209 ? -12.231 5.228 22.616 1.00 91.25 209 ALA A C 1
ATOM 1677 O O . ALA A 1 209 ? -12.233 6.105 21.751 1.00 91.25 209 ALA A O 1
ATOM 1678 N N . LYS A 1 210 ? -11.732 5.443 23.843 1.00 91.38 210 LYS A N 1
ATOM 1679 C CA . LYS A 1 210 ? -11.113 6.714 24.263 1.00 91.38 210 LYS A CA 1
ATOM 1680 C C . LYS A 1 210 ? -9.835 7.024 23.480 1.00 91.38 210 LYS A C 1
ATOM 1682 O O . LYS A 1 210 ? -9.714 8.117 22.942 1.00 91.38 210 LYS A O 1
ATOM 1687 N N . LEU A 1 211 ? -8.920 6.060 23.348 1.00 91.56 211 LEU A N 1
ATOM 1688 C CA . LEU A 1 211 ? -7.689 6.237 22.564 1.00 91.56 211 LEU A CA 1
ATOM 1689 C C . LEU A 1 211 ? -7.979 6.514 21.083 1.00 91.56 211 LEU A C 1
ATOM 1691 O O . LEU A 1 211 ? -7.310 7.340 20.460 1.00 91.56 211 LEU A O 1
ATOM 1695 N N . LYS A 1 212 ? -8.990 5.845 20.522 1.00 93.69 212 LYS A N 1
ATOM 1696 C CA . LYS A 1 212 ? -9.448 6.073 19.149 1.00 93.69 212 LYS A CA 1
ATOM 1697 C C . LYS A 1 212 ? -10.065 7.464 18.975 1.00 93.69 212 LYS A C 1
ATOM 1699 O O . LYS A 1 212 ? -9.827 8.107 17.957 1.00 93.69 212 LYS A O 1
ATOM 1704 N N . ALA A 1 213 ? -10.812 7.957 19.963 1.00 89.69 213 ALA A N 1
ATOM 1705 C CA . ALA A 1 213 ? -11.438 9.279 19.920 1.00 89.69 213 ALA A CA 1
ATOM 1706 C C . ALA A 1 213 ? -10.431 10.447 19.914 1.00 89.69 213 ALA A C 1
ATOM 1708 O O . ALA A 1 213 ? -10.762 11.524 19.423 1.00 89.69 213 ALA A O 1
ATOM 1709 N N . ASP A 1 214 ? -9.199 10.236 20.373 1.00 88.44 214 ASP A N 1
ATOM 1710 C CA . ASP A 1 214 ? -8.142 11.259 20.355 1.00 88.44 214 ASP A CA 1
ATOM 1711 C C . ASP A 1 214 ? -7.248 11.186 19.100 1.00 88.44 214 ASP A C 1
ATOM 1713 O O . ASP A 1 214 ? -6.196 11.825 19.031 1.00 88.44 214 ASP A O 1
ATOM 1717 N N . SER A 1 215 ? -7.639 10.403 18.086 1.00 93.81 215 SER A N 1
ATOM 1718 C CA . SER A 1 215 ? -6.817 10.127 16.907 1.00 93.81 215 SER A CA 1
ATOM 1719 C C . SER A 1 215 ? -7.516 10.434 15.591 1.00 93.81 215 SER A C 1
ATOM 1721 O O . SER A 1 215 ? -8.601 9.937 15.288 1.00 93.81 215 SER A O 1
ATOM 1723 N N . SER A 1 216 ? -6.823 11.182 14.733 1.00 93.50 216 SER A N 1
ATOM 1724 C CA . SER A 1 216 ? -7.277 11.455 13.370 1.00 93.50 216 SER A CA 1
ATOM 1725 C C . SER A 1 216 ? -7.376 10.194 12.508 1.00 93.50 216 SER A C 1
ATOM 1727 O O . SER A 1 216 ? -8.291 10.100 11.696 1.00 93.50 216 SER A O 1
ATOM 1729 N N . PHE A 1 217 ? -6.488 9.211 12.694 1.00 95.06 217 PHE A N 1
ATOM 1730 C CA . PHE A 1 217 ? -6.522 7.950 11.947 1.00 95.06 217 PHE A CA 1
ATOM 1731 C C . PHE A 1 217 ? -7.831 7.195 12.198 1.00 95.06 217 PHE A C 1
ATOM 1733 O O . PHE A 1 217 ? -8.537 6.825 11.259 1.00 95.06 217 PHE A O 1
ATOM 1740 N N . TRP A 1 218 ? -8.189 7.032 13.470 1.00 95.62 218 TRP A N 1
ATOM 1741 C CA . TRP A 1 218 ? -9.393 6.309 13.862 1.00 95.62 218 TRP A CA 1
ATOM 1742 C C . TRP A 1 218 ? -10.671 7.068 13.500 1.00 95.62 218 TRP A C 1
ATOM 1744 O O . TRP A 1 218 ? -11.641 6.448 13.071 1.00 95.62 218 TRP A O 1
ATOM 1754 N N . HIS A 1 219 ? -10.670 8.403 13.577 1.00 93.25 219 HIS A N 1
ATOM 1755 C CA . HIS A 1 219 ? -11.792 9.216 13.091 1.00 93.25 219 HIS A CA 1
ATOM 1756 C C . HIS A 1 219 ? -12.008 9.104 11.586 1.00 93.25 219 HIS A C 1
ATOM 1758 O O . HIS A 1 219 ? -13.155 9.024 11.146 1.00 93.25 219 HIS A O 1
ATOM 1764 N N . ILE A 1 220 ? -10.930 9.080 10.793 1.00 93.94 220 ILE A N 1
ATOM 1765 C CA . ILE A 1 220 ? -11.029 8.862 9.346 1.00 93.94 220 ILE A CA 1
ATOM 1766 C C . ILE A 1 220 ? -11.660 7.497 9.080 1.00 93.94 220 ILE A C 1
ATOM 1768 O O . ILE A 1 220 ? -12.634 7.438 8.337 1.00 93.94 220 ILE A O 1
ATOM 1772 N N . LEU A 1 221 ? -11.189 6.431 9.739 1.00 93.56 221 LEU A N 1
ATOM 1773 C CA . LEU A 1 221 ? -11.796 5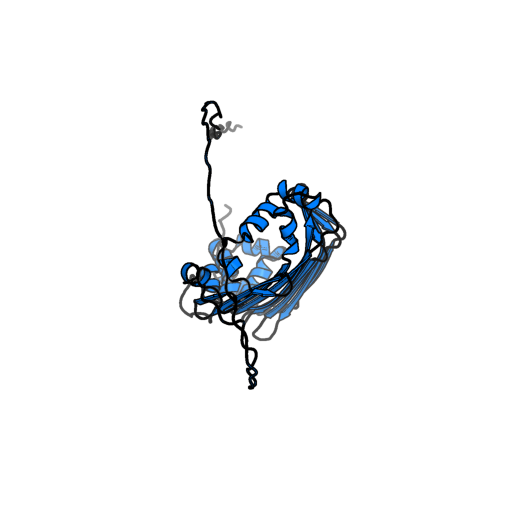.104 9.603 1.00 93.56 221 LEU A CA 1
ATOM 1774 C C . LEU A 1 221 ? -13.272 5.106 10.012 1.00 93.56 221 LEU A C 1
ATOM 1776 O O . LEU A 1 221 ? -14.114 4.677 9.230 1.00 93.56 221 LEU A O 1
ATOM 1780 N N . LYS A 1 222 ? -13.618 5.651 11.183 1.00 92.06 222 LYS A N 1
ATOM 1781 C CA . LYS A 1 222 ? -15.013 5.749 11.637 1.00 92.06 222 LYS A CA 1
ATOM 1782 C C . LYS A 1 222 ? -15.903 6.457 10.613 1.00 92.06 222 LYS A C 1
ATOM 1784 O O . LYS A 1 222 ? -17.024 6.024 10.374 1.00 92.06 222 LYS A O 1
ATOM 1789 N N . LYS A 1 223 ? -15.416 7.541 10.002 1.00 90.19 223 LYS A N 1
ATOM 1790 C CA . LYS A 1 223 ? -16.151 8.268 8.961 1.00 90.19 223 LYS A CA 1
ATOM 1791 C C . LYS A 1 223 ? -16.269 7.451 7.674 1.00 90.19 223 LYS A C 1
ATOM 1793 O O . LYS A 1 223 ? -17.338 7.420 7.077 1.00 90.19 223 LYS A O 1
ATOM 1798 N N . THR A 1 224 ? -15.193 6.795 7.245 1.00 90.62 224 THR A N 1
ATOM 1799 C CA . THR A 1 224 ? -15.194 5.934 6.056 1.00 90.62 224 THR A CA 1
ATOM 1800 C C . THR A 1 224 ? -16.190 4.792 6.205 1.00 90.62 224 THR A C 1
ATOM 1802 O O . THR A 1 224 ? -16.904 4.501 5.258 1.00 90.62 224 THR A O 1
ATOM 1805 N N . PHE A 1 225 ? -16.285 4.197 7.389 1.00 90.31 225 PHE A N 1
ATOM 1806 C CA . PHE A 1 225 ? -17.153 3.059 7.688 1.00 90.31 225 PHE A CA 1
ATOM 1807 C C . PHE A 1 225 ? -18.489 3.451 8.339 1.00 90.31 225 PHE A C 1
ATOM 1809 O O . PHE A 1 225 ? -19.147 2.620 8.965 1.00 90.31 225 PHE A O 1
ATOM 1816 N N . ALA A 1 226 ? -18.891 4.719 8.230 1.00 87.75 226 ALA A N 1
ATOM 1817 C CA . ALA A 1 226 ? -20.152 5.171 8.792 1.00 87.75 226 ALA A CA 1
ATOM 1818 C C . ALA A 1 226 ? -21.343 4.476 8.091 1.00 87.75 226 ALA A C 1
ATOM 1820 O O . ALA A 1 226 ? -21.294 4.291 6.873 1.00 87.75 226 ALA A O 1
ATOM 1821 N N . PRO A 1 227 ? -22.415 4.091 8.814 1.00 82.50 227 PRO A N 1
ATOM 1822 C CA . PRO A 1 227 ? -23.544 3.360 8.221 1.00 82.50 227 PRO A CA 1
ATOM 1823 C C . PRO A 1 227 ? -24.276 4.110 7.096 1.00 82.50 227 PRO A C 1
ATOM 1825 O O . PRO A 1 227 ? -24.889 3.501 6.223 1.00 82.50 227 PRO A O 1
ATOM 1828 N N . ASP A 1 228 ? -24.223 5.440 7.112 1.00 83.69 228 ASP A N 1
ATOM 1829 C CA . ASP A 1 228 ? -24.790 6.325 6.094 1.00 83.69 228 ASP A CA 1
ATOM 1830 C C . ASP A 1 228 ? -23.893 6.476 4.854 1.00 83.69 228 ASP A C 1
ATOM 1832 O O . ASP A 1 228 ? -24.317 7.062 3.860 1.00 83.69 228 ASP A O 1
ATOM 1836 N N . ASN A 1 229 ? -22.676 5.923 4.869 1.00 85.38 229 ASN A N 1
ATOM 1837 C CA . ASN A 1 229 ? -21.826 5.887 3.690 1.00 85.38 229 ASN A CA 1
ATOM 1838 C C . ASN A 1 229 ? -22.362 4.840 2.692 1.00 85.38 229 ASN A C 1
ATOM 1840 O O . ASN A 1 229 ? -22.374 3.644 3.002 1.00 85.38 229 ASN A O 1
ATOM 1844 N N . PRO A 1 230 ? -22.737 5.239 1.465 1.00 82.25 230 PRO A N 1
ATOM 1845 C CA . PRO A 1 230 ? -23.352 4.321 0.519 1.00 82.25 230 PRO A CA 1
ATOM 1846 C C . PRO A 1 230 ? -22.391 3.219 0.040 1.00 82.25 230 PRO A C 1
ATOM 1848 O O . PRO A 1 230 ? -22.837 2.116 -0.250 1.00 82.25 230 PRO A O 1
ATOM 1851 N N . PHE A 1 231 ? -21.069 3.435 0.046 1.00 81.94 231 PHE A N 1
ATOM 1852 C CA . PHE A 1 231 ? -20.102 2.367 -0.255 1.00 81.94 231 PHE A CA 1
ATOM 1853 C C . PHE A 1 231 ? -20.088 1.271 0.818 1.00 81.94 231 PHE A C 1
ATOM 1855 O O . PHE A 1 231 ? -19.847 0.107 0.510 1.00 81.94 231 PHE A O 1
ATOM 1862 N N . ILE A 1 232 ? -20.364 1.634 2.074 1.00 87.00 232 ILE A N 1
ATOM 1863 C CA . ILE A 1 232 ? -20.440 0.692 3.197 1.00 87.00 232 ILE A CA 1
ATOM 1864 C C . ILE A 1 232 ? -21.734 -0.109 3.140 1.00 87.00 232 ILE A C 1
ATOM 1866 O O . ILE A 1 232 ? -21.723 -1.297 3.434 1.00 87.00 232 ILE A O 1
ATOM 1870 N N . GLN A 1 233 ? -22.827 0.498 2.682 1.00 82.50 233 GLN A N 1
ATOM 1871 C CA . GLN A 1 233 ? -24.092 -0.211 2.455 1.00 82.50 233 GLN A CA 1
ATOM 1872 C C . GLN A 1 233 ? -23.989 -1.254 1.333 1.00 82.50 233 GLN A C 1
ATOM 1874 O O . GLN A 1 233 ? -24.733 -2.232 1.316 1.00 82.50 233 GLN A O 1
ATOM 1879 N N . LEU A 1 234 ? -23.056 -1.057 0.400 1.00 82.75 234 LEU A N 1
ATOM 1880 C CA . LEU A 1 234 ? -22.739 -2.024 -0.649 1.00 82.75 234 LEU A CA 1
ATOM 1881 C C . LEU A 1 234 ? -21.714 -3.071 -0.200 1.00 82.75 234 LEU A C 1
ATOM 1883 O O . LEU A 1 234 ? -21.546 -4.067 -0.904 1.00 82.75 234 LEU A O 1
ATOM 1887 N N . ALA A 1 235 ? -21.033 -2.874 0.935 1.00 84.38 235 ALA A N 1
ATOM 1888 C CA . ALA A 1 235 ? -20.136 -3.872 1.503 1.00 84.38 235 ALA A CA 1
ATOM 1889 C C . ALA A 1 235 ? -20.955 -5.089 1.952 1.00 84.38 235 ALA A C 1
ATOM 1891 O O . ALA A 1 235 ? -21.943 -4.949 2.674 1.00 84.38 235 ALA A O 1
ATOM 1892 N N . ALA A 1 236 ? -20.561 -6.288 1.527 1.00 76.50 236 ALA A N 1
ATOM 1893 C CA . ALA A 1 236 ? -21.207 -7.493 2.020 1.00 76.50 236 ALA A CA 1
ATOM 1894 C C . ALA A 1 236 ? -20.821 -7.676 3.489 1.00 76.50 236 ALA A C 1
ATOM 1896 O O . ALA A 1 236 ? -19.655 -7.526 3.859 1.00 76.50 236 ALA A O 1
ATOM 1897 N N . THR A 1 237 ? -21.813 -7.972 4.319 1.00 80.00 237 THR A N 1
ATOM 1898 C CA . THR A 1 237 ? -21.622 -8.206 5.743 1.00 80.00 237 THR A CA 1
ATOM 1899 C C . THR A 1 237 ? -21.766 -9.693 6.019 1.00 80.00 237 THR A C 1
ATOM 1901 O O . THR A 1 237 ? -22.861 -10.198 6.241 1.00 80.00 237 THR A O 1
ATOM 1904 N N . ASP A 1 238 ? -20.649 -10.415 5.972 1.00 73.81 238 ASP A N 1
ATOM 1905 C CA . ASP A 1 238 ? -20.609 -11.828 6.347 1.00 73.81 238 ASP A CA 1
ATOM 1906 C C . ASP A 1 238 ? -19.776 -11.997 7.618 1.00 73.81 238 ASP A C 1
ATOM 1908 O O . ASP A 1 238 ? -18.695 -11.423 7.751 1.00 73.81 238 ASP A O 1
ATOM 1912 N N . ASN A 1 239 ? -20.301 -12.748 8.587 1.00 80.94 239 ASN A N 1
ATOM 1913 C CA . ASN A 1 239 ? -19.604 -13.110 9.827 1.00 80.94 239 ASN A CA 1
ATOM 1914 C C . ASN A 1 239 ? -18.930 -11.937 10.585 1.00 80.94 239 ASN A C 1
ATOM 1916 O O . ASN A 1 239 ? -17.903 -12.120 11.239 1.00 80.94 239 ASN A O 1
ATOM 1920 N N . GLY A 1 240 ? -19.504 -10.728 10.531 1.00 88.75 240 GLY A N 1
ATOM 1921 C CA . GLY A 1 240 ? -18.968 -9.542 11.218 1.00 88.75 240 GLY A CA 1
ATOM 1922 C C . GLY A 1 240 ? -17.796 -8.851 10.506 1.00 88.75 240 GLY A C 1
ATOM 1923 O O . GLY A 1 240 ? -17.057 -8.088 11.139 1.00 88.75 240 GLY A O 1
ATOM 1924 N N . LEU A 1 241 ? -17.627 -9.096 9.206 1.00 92.38 241 LEU A N 1
ATOM 1925 C CA . LEU A 1 241 ? -16.660 -8.437 8.330 1.00 92.38 241 LEU A CA 1
ATOM 1926 C C . LEU A 1 241 ? -17.376 -7.504 7.347 1.00 92.38 241 LEU A C 1
ATOM 1928 O O . LEU A 1 241 ? -18.475 -7.802 6.890 1.00 92.38 241 LEU A O 1
ATOM 1932 N N . TYR A 1 242 ? -16.740 -6.388 7.008 1.00 92.81 242 TYR A N 1
ATOM 1933 C CA . TYR A 1 242 ? -17.022 -5.649 5.785 1.00 92.81 242 TYR A CA 1
ATOM 1934 C C . TYR A 1 242 ? -16.174 -6.242 4.659 1.00 92.81 242 TYR A C 1
ATOM 1936 O O . TYR A 1 242 ? -14.944 -6.161 4.710 1.00 92.81 242 TYR A O 1
ATOM 1944 N N . GLU A 1 243 ? -16.831 -6.806 3.650 1.00 93.75 243 GLU A N 1
ATOM 1945 C CA . GLU A 1 243 ? -16.190 -7.363 2.459 1.00 93.75 243 GLU A CA 1
ATOM 1946 C C . GLU A 1 243 ? -16.396 -6.435 1.258 1.00 93.75 243 GLU A C 1
ATOM 1948 O O . GLU A 1 243 ? -17.527 -6.115 0.871 1.00 93.75 243 GLU A O 1
ATOM 1953 N N . PHE A 1 244 ? -15.292 -6.019 0.641 1.00 94.06 244 PHE A N 1
ATOM 1954 C CA . PHE A 1 244 ? -15.280 -5.200 -0.567 1.00 94.06 244 PHE A CA 1
ATOM 1955 C C . PHE A 1 244 ? -14.633 -5.985 -1.696 1.00 94.06 244 PHE A C 1
ATOM 1957 O O . PHE A 1 244 ? -13.433 -6.229 -1.661 1.00 94.06 244 PHE A O 1
ATOM 1964 N N . ASN A 1 245 ? -15.410 -6.327 -2.719 1.00 95.12 245 ASN A N 1
ATOM 1965 C CA . ASN A 1 245 ? -14.916 -6.897 -3.967 1.00 95.12 245 ASN A CA 1
ATOM 1966 C C . ASN A 1 245 ? -15.076 -5.855 -5.071 1.00 95.12 245 ASN A C 1
ATOM 1968 O O . ASN A 1 245 ? -16.157 -5.702 -5.642 1.00 95.12 245 ASN A O 1
ATOM 1972 N N . PHE A 1 246 ? -14.015 -5.102 -5.330 1.00 94.75 246 PHE A N 1
ATOM 1973 C CA . PHE A 1 246 ? -13.980 -4.092 -6.374 1.00 94.75 246 PHE A CA 1
ATOM 1974 C C . PHE A 1 246 ? -13.500 -4.702 -7.689 1.00 94.75 246 PHE A C 1
ATOM 1976 O O . PHE A 1 246 ? -12.452 -5.350 -7.742 1.00 94.75 246 PHE A O 1
ATOM 1983 N N . VAL A 1 247 ? -14.253 -4.455 -8.755 1.00 95.56 247 VAL A N 1
ATOM 1984 C CA . VAL A 1 247 ? -13.900 -4.847 -10.118 1.00 95.56 247 VAL A CA 1
ATOM 1985 C C . VAL A 1 247 ? -13.963 -3.612 -11.004 1.00 95.56 247 VAL A C 1
ATOM 1987 O O . VAL A 1 247 ? -14.971 -2.911 -11.023 1.00 95.56 247 VAL A O 1
ATOM 1990 N N . GLN A 1 248 ? -12.909 -3.367 -11.773 1.00 94.69 248 GLN A N 1
ATOM 1991 C CA . GLN A 1 248 ? -12.905 -2.424 -12.882 1.00 94.69 248 GLN A CA 1
ATOM 1992 C C . GLN A 1 248 ? -12.651 -3.197 -14.165 1.00 94.69 248 GLN A C 1
ATOM 1994 O O . GLN A 1 248 ? -11.668 -3.931 -14.267 1.00 94.69 248 GLN A O 1
ATOM 1999 N N . LYS A 1 249 ? -13.524 -3.028 -15.153 1.00 91.88 249 LYS A N 1
ATOM 2000 C CA . LYS A 1 249 ? -13.387 -3.665 -16.462 1.00 91.88 249 LYS A CA 1
ATOM 2001 C C . LYS A 1 249 ? -14.086 -2.830 -17.521 1.00 91.88 249 LYS A C 1
ATOM 2003 O O . LYS A 1 249 ? -15.187 -2.338 -17.294 1.00 91.88 249 LYS A O 1
ATOM 2008 N N . ASP A 1 250 ? -13.431 -2.648 -18.665 1.00 85.88 250 ASP A N 1
ATOM 2009 C CA . ASP A 1 250 ? -13.951 -1.854 -19.786 1.00 85.88 250 ASP A CA 1
ATOM 2010 C C . ASP A 1 250 ? -14.391 -0.427 -19.380 1.00 85.88 250 ASP A C 1
ATOM 2012 O O . ASP A 1 250 ? -15.350 0.125 -19.918 1.00 85.88 250 ASP A O 1
ATOM 2016 N N . GLY A 1 251 ? -13.691 0.175 -18.406 1.00 82.00 251 GLY A N 1
ATOM 2017 C CA . GLY A 1 251 ? -13.964 1.524 -17.889 1.00 82.00 251 GLY A CA 1
ATOM 2018 C C . GLY A 1 251 ? -15.189 1.645 -16.975 1.00 82.00 251 GLY A C 1
ATOM 2019 O O . GLY A 1 251 ? -15.540 2.758 -16.592 1.00 82.00 251 GLY A O 1
ATOM 2020 N N . LYS A 1 252 ? -15.834 0.526 -16.635 1.00 89.25 252 LYS A N 1
ATOM 2021 C CA . LYS A 1 252 ? -16.921 0.447 -15.655 1.00 89.25 252 LYS A CA 1
ATOM 2022 C C . LYS A 1 252 ? -16.402 -0.084 -14.324 1.00 89.25 252 LYS A C 1
ATOM 2024 O O . LYS A 1 252 ? -15.415 -0.824 -14.296 1.00 89.25 252 LYS A O 1
ATOM 2029 N N . HIS A 1 253 ? -17.096 0.270 -13.248 1.00 91.06 253 HIS A N 1
ATOM 2030 C CA . HIS A 1 253 ? -16.694 -0.031 -11.880 1.00 91.06 253 HIS A CA 1
ATOM 2031 C C . HIS A 1 253 ? -17.824 -0.748 -11.146 1.00 91.06 253 HIS A C 1
ATOM 2033 O O . HIS A 1 253 ? -18.977 -0.321 -11.186 1.00 91.06 253 HIS A O 1
ATOM 2039 N N . TRP A 1 254 ? -17.484 -1.817 -10.438 1.00 92.44 254 TRP A N 1
ATOM 2040 C CA . TRP A 1 254 ? -18.420 -2.567 -9.617 1.00 92.44 254 TRP A CA 1
ATOM 2041 C C . TRP A 1 254 ? -17.856 -2.774 -8.223 1.00 92.44 254 TRP A C 1
ATOM 2043 O O . TRP A 1 254 ? -16.670 -3.058 -8.059 1.00 92.44 254 TRP A O 1
ATOM 2053 N N . LEU A 1 255 ? -18.733 -2.706 -7.229 1.00 92.31 255 LEU A N 1
ATOM 2054 C CA . LEU A 1 255 ? -18.447 -3.094 -5.858 1.00 92.31 255 LEU A CA 1
ATOM 2055 C C . LEU A 1 255 ? -19.417 -4.202 -5.460 1.00 92.31 255 LEU A C 1
ATOM 2057 O O . LEU A 1 255 ? -20.629 -4.013 -5.504 1.00 92.31 255 LEU A O 1
ATOM 2061 N N . ASN A 1 256 ? -18.893 -5.375 -5.109 1.00 91.88 256 ASN A N 1
ATOM 2062 C CA . ASN A 1 256 ? -19.689 -6.562 -4.780 1.00 91.88 256 ASN A CA 1
ATOM 2063 C C . ASN A 1 256 ? -20.736 -6.900 -5.861 1.00 91.88 256 ASN A C 1
ATOM 2065 O O . ASN A 1 256 ? -21.866 -7.275 -5.564 1.00 91.88 256 ASN A O 1
ATOM 2069 N N . GLY A 1 257 ? -20.359 -6.730 -7.134 1.00 89.56 257 GLY A N 1
ATOM 2070 C CA . GLY A 1 257 ? -21.222 -6.973 -8.297 1.00 89.56 257 GLY A CA 1
ATOM 2071 C C . GLY A 1 257 ? -22.235 -5.862 -8.605 1.00 89.56 257 GLY A C 1
ATOM 2072 O O . GLY A 1 257 ? -22.902 -5.931 -9.636 1.00 89.56 257 GLY A O 1
ATOM 2073 N N . LYS A 1 258 ? -22.336 -4.830 -7.760 1.00 89.31 258 LYS A N 1
ATOM 2074 C CA . LYS A 1 258 ? -23.217 -3.672 -7.949 1.00 89.31 258 LYS A CA 1
ATOM 2075 C C . LYS A 1 258 ? -22.489 -2.546 -8.681 1.00 89.31 258 LYS A C 1
ATOM 2077 O O . LYS A 1 258 ? -21.331 -2.268 -8.381 1.00 89.31 258 LYS A O 1
ATOM 2082 N N . ASP A 1 259 ? -23.154 -1.935 -9.658 1.00 88.81 259 ASP A N 1
ATOM 2083 C CA . ASP A 1 259 ? -22.581 -0.874 -10.498 1.00 88.81 259 ASP A CA 1
ATOM 2084 C C . ASP A 1 259 ? -22.371 0.406 -9.679 1.00 88.81 259 ASP A C 1
ATOM 2086 O O . ASP A 1 259 ? -23.313 0.919 -9.065 1.00 88.81 259 ASP A O 1
ATOM 2090 N N . MET A 1 260 ? -21.135 0.908 -9.671 1.00 85.00 260 MET A N 1
ATOM 2091 C CA . MET A 1 260 ? -20.740 2.053 -8.862 1.00 85.00 260 MET A CA 1
ATOM 2092 C C . MET A 1 260 ? -21.152 3.413 -9.450 1.00 85.00 260 MET A C 1
ATOM 2094 O O . MET A 1 260 ? -21.143 4.412 -8.731 1.00 85.00 260 MET A O 1
ATOM 2098 N N . ASP A 1 261 ? -21.549 3.481 -10.720 1.00 81.12 261 ASP A N 1
ATOM 2099 C CA . ASP A 1 261 ? -21.985 4.745 -11.326 1.00 81.12 261 ASP A CA 1
ATOM 2100 C C . ASP A 1 261 ? -23.416 5.131 -10.884 1.00 81.12 261 ASP A C 1
ATOM 2102 O O . ASP A 1 261 ? -23.820 6.282 -11.031 1.00 81.12 261 ASP A O 1
ATOM 2106 N N . ASN A 1 262 ? -24.161 4.197 -10.272 1.00 77.25 262 ASN A N 1
ATOM 2107 C CA . ASN A 1 262 ? -25.557 4.365 -9.831 1.00 77.25 262 ASN A CA 1
ATOM 2108 C C . ASN A 1 262 ? -25.748 4.091 -8.320 1.00 77.25 262 ASN A C 1
ATOM 2110 O O . ASN A 1 262 ? -26.804 3.625 -7.883 1.00 77.25 262 ASN A O 1
ATOM 2114 N N . ILE A 1 263 ? -24.715 4.340 -7.510 1.00 71.56 263 ILE A N 1
ATOM 2115 C CA . ILE A 1 263 ? -24.668 3.972 -6.082 1.00 71.56 263 ILE A CA 1
ATOM 2116 C C . ILE A 1 263 ? -25.802 4.588 -5.263 1.00 71.56 263 ILE A C 1
ATOM 2118 O O . ILE A 1 263 ? -26.366 3.905 -4.413 1.00 71.56 263 ILE A O 1
ATOM 2122 N N . GLU A 1 264 ? -26.147 5.853 -5.509 1.00 65.25 264 GLU A N 1
ATOM 2123 C CA . GLU A 1 264 ? -27.176 6.550 -4.727 1.00 65.25 264 GLU A CA 1
ATOM 2124 C C . GLU A 1 264 ? -28.563 5.910 -4.902 1.00 65.25 264 GLU A C 1
ATOM 2126 O O . GLU A 1 264 ? -29.309 5.795 -3.935 1.00 65.25 264 GLU A O 1
ATOM 2131 N N . GLU A 1 265 ? -28.889 5.403 -6.094 1.00 62.97 265 GLU A N 1
ATOM 2132 C CA . GLU A 1 265 ? -30.164 4.720 -6.361 1.00 62.97 265 GLU A CA 1
ATOM 2133 C C . GLU A 1 265 ? -30.176 3.273 -5.825 1.00 62.97 265 GLU A C 1
ATOM 2135 O O . GLU A 1 265 ? -31.214 2.761 -5.396 1.00 62.97 265 GLU A O 1
ATOM 2140 N N . GLN A 1 266 ? -29.013 2.613 -5.796 1.00 57.56 266 GLN A N 1
ATOM 2141 C CA . GLN A 1 266 ? -28.860 1.216 -5.363 1.00 57.56 266 GLN A CA 1
ATOM 2142 C C . GLN A 1 266 ? -28.669 1.042 -3.850 1.00 57.56 266 GLN A C 1
ATOM 2144 O O . GLN A 1 266 ? -28.910 -0.044 -3.322 1.00 57.56 266 GLN A O 1
ATOM 2149 N N . ALA A 1 267 ? -28.228 2.088 -3.151 1.00 58.31 267 ALA A N 1
ATOM 2150 C CA . ALA A 1 267 ? -28.108 2.117 -1.695 1.00 58.31 267 ALA A CA 1
ATOM 2151 C C . ALA A 1 267 ? -29.484 2.214 -1.000 1.00 58.31 267 ALA A C 1
ATOM 2153 O O . ALA A 1 267 ? -29.651 1.769 0.132 1.00 58.31 267 ALA A O 1
ATOM 2154 N N . ILE A 1 268 ? -30.498 2.743 -1.698 1.00 54.19 268 ILE A N 1
ATOM 2155 C CA . ILE A 1 268 ? -31.849 2.978 -1.158 1.00 54.19 268 ILE A CA 1
ATOM 2156 C C . ILE A 1 268 ? -32.766 1.748 -1.322 1.00 54.19 268 ILE A C 1
ATOM 2158 O O . ILE A 1 268 ? -33.825 1.681 -0.701 1.00 54.19 268 ILE A O 1
ATOM 2162 N N . THR A 1 269 ? -32.376 0.745 -2.115 1.00 44.91 269 THR A N 1
ATOM 2163 C CA . THR A 1 269 ? -33.169 -0.477 -2.326 1.00 44.91 269 THR A CA 1
ATOM 2164 C C . THR A 1 269 ? -32.704 -1.614 -1.403 1.00 44.91 269 THR A C 1
ATOM 2166 O O . THR A 1 269 ? -31.584 -2.109 -1.552 1.00 44.91 269 THR A O 1
ATOM 2169 N N . PRO A 1 270 ? -33.539 -2.067 -0.444 1.00 43.38 270 PRO A N 1
ATOM 2170 C CA . PRO A 1 270 ? -33.237 -3.241 0.365 1.00 43.38 270 PRO A CA 1
ATOM 2171 C C . PRO A 1 270 ? -33.074 -4.475 -0.525 1.00 43.38 270 PRO A C 1
ATOM 2173 O O . PRO A 1 270 ? -33.838 -4.698 -1.462 1.00 43.38 270 PRO A O 1
ATOM 2176 N N . ASN A 1 271 ? -32.060 -5.279 -0.228 1.00 43.19 271 ASN A N 1
ATOM 2177 C CA . ASN A 1 271 ? -31.741 -6.503 -0.948 1.00 43.19 271 ASN A CA 1
ATOM 2178 C C . ASN A 1 271 ? -32.825 -7.571 -0.666 1.00 43.19 271 ASN A C 1
ATOM 2180 O O . ASN A 1 271 ? -32.748 -8.264 0.343 1.00 43.19 271 ASN A O 1
ATOM 2184 N N . GLU A 1 272 ? -33.833 -7.712 -1.533 1.00 38.16 272 GLU A N 1
ATOM 2185 C CA . GLU A 1 272 ? -34.916 -8.716 -1.406 1.00 38.16 272 GLU A CA 1
ATOM 2186 C C . GLU A 1 272 ? -34.484 -10.169 -1.705 1.00 38.16 272 GLU A C 1
ATOM 2188 O O . GLU A 1 272 ? -35.296 -11.084 -1.626 1.00 38.16 272 GLU A O 1
ATOM 2193 N N . ASN A 1 273 ? -33.208 -10.436 -1.997 1.00 40.62 273 ASN A N 1
ATOM 2194 C CA . ASN A 1 273 ? -32.749 -11.770 -2.411 1.00 40.62 273 ASN A CA 1
ATOM 2195 C C . ASN A 1 273 ? -31.991 -12.542 -1.321 1.00 40.62 273 ASN A C 1
ATOM 2197 O O . ASN A 1 273 ? -30.973 -13.177 -1.596 1.00 40.62 273 ASN A O 1
ATOM 2201 N N . SER A 1 274 ? -32.500 -12.527 -0.090 1.00 36.81 274 SER A N 1
ATOM 2202 C CA . SER A 1 274 ? -32.090 -13.485 0.942 1.00 36.81 274 SER A CA 1
ATOM 2203 C C . SER A 1 274 ? -33.303 -14.119 1.613 1.00 36.81 274 SER A C 1
ATOM 2205 O O . SER A 1 274 ? -33.444 -14.026 2.820 1.00 36.81 274 SER A O 1
ATOM 2207 N N . ASP A 1 275 ? -34.161 -14.768 0.828 1.00 37.47 275 ASP A N 1
ATOM 2208 C CA . ASP A 1 275 ? -35.001 -15.866 1.310 1.00 37.47 275 ASP A CA 1
ATOM 2209 C C . ASP A 1 275 ? -35.439 -16.739 0.128 1.00 37.47 275 ASP A C 1
ATOM 2211 O O . ASP A 1 275 ? -36.379 -16.441 -0.605 1.00 37.47 275 ASP A O 1
ATOM 2215 N N . ALA A 1 276 ? -34.735 -17.851 -0.061 1.00 29.91 276 ALA A N 1
ATOM 2216 C CA . ALA A 1 276 ? -35.215 -18.968 -0.863 1.00 29.91 276 ALA A CA 1
ATOM 2217 C C . ALA A 1 276 ? -34.903 -20.272 -0.121 1.00 29.91 276 ALA A C 1
ATOM 2219 O O . ALA A 1 276 ? -33.997 -21.023 -0.479 1.00 29.91 276 ALA A O 1
ATOM 2220 N N . LEU A 1 277 ? -35.660 -20.537 0.945 1.00 32.88 277 LEU A N 1
ATOM 2221 C CA . LEU A 1 277 ? -35.873 -21.906 1.409 1.00 32.88 277 LEU A CA 1
ATOM 2222 C C . LEU A 1 277 ? -36.921 -22.556 0.489 1.00 32.88 277 LEU A C 1
ATOM 2224 O O . LEU A 1 277 ? -37.967 -21.946 0.248 1.00 32.88 277 LEU A O 1
ATOM 2228 N N . PRO A 1 278 ? -36.680 -23.764 -0.051 1.00 34.81 278 PRO A N 1
ATOM 2229 C CA . PRO A 1 278 ? -37.655 -24.413 -0.908 1.00 34.81 278 PRO A CA 1
ATOM 2230 C C . PRO A 1 278 ? -38.852 -24.875 -0.076 1.00 34.81 278 PRO A C 1
ATOM 2232 O O . PRO A 1 278 ? -38.712 -25.538 0.952 1.00 34.81 278 PRO A O 1
ATOM 2235 N N . ALA A 1 279 ? -40.038 -24.519 -0.563 1.00 33.47 279 ALA A N 1
ATOM 2236 C CA . ALA A 1 279 ? -41.306 -25.038 -0.091 1.00 33.47 279 ALA A CA 1
ATOM 2237 C C . ALA A 1 279 ? -41.369 -26.565 -0.262 1.00 33.47 279 ALA A C 1
ATOM 2239 O O . ALA A 1 279 ? -41.030 -27.097 -1.320 1.00 33.47 279 ALA A O 1
ATOM 2240 N N . THR A 1 280 ? -41.885 -27.249 0.757 1.00 29.38 280 THR A N 1
ATOM 2241 C CA . THR A 1 280 ? -42.491 -28.577 0.605 1.00 29.38 280 THR A CA 1
ATOM 2242 C C . THR A 1 280 ? -43.829 -28.604 1.331 1.00 29.38 280 THR A C 1
ATOM 2244 O O . THR A 1 280 ? -43.955 -28.120 2.454 1.00 29.38 280 THR A O 1
ATOM 2247 N N . ASP A 1 281 ? -44.813 -29.130 0.610 1.00 27.53 281 ASP A N 1
ATOM 2248 C CA . ASP A 1 281 ? -46.252 -29.059 0.825 1.00 27.53 281 ASP A CA 1
ATOM 2249 C C . ASP A 1 281 ? -46.820 -29.891 1.993 1.00 27.53 281 ASP A C 1
ATOM 2251 O O . ASP A 1 281 ? -46.467 -31.055 2.167 1.00 27.53 281 ASP A O 1
ATOM 2255 N N . SER A 1 282 ? -47.872 -29.308 2.598 1.00 28.58 282 SER A N 1
ATOM 2256 C CA . SER A 1 282 ? -49.151 -29.916 3.049 1.00 28.58 282 SER A CA 1
ATOM 2257 C C . SER A 1 282 ? -49.233 -30.811 4.311 1.00 28.58 282 SER A C 1
ATOM 2259 O O . SER A 1 282 ? -48.274 -31.499 4.646 1.00 28.58 282 SER A O 1
ATOM 2261 N N . PRO A 1 283 ? -50.440 -30.985 4.920 1.00 37.69 283 PRO A N 1
ATOM 2262 C CA . PRO A 1 283 ? -51.613 -30.089 4.975 1.00 37.69 283 PRO A CA 1
ATOM 2263 C C . PRO A 1 283 ? -52.324 -29.998 6.359 1.00 37.69 283 PRO A C 1
ATOM 2265 O O . PRO A 1 283 ? -52.257 -30.901 7.181 1.00 37.69 283 PRO A O 1
ATOM 2268 N N . ALA A 1 284 ? -53.078 -28.901 6.516 1.00 29.73 284 ALA A N 1
ATOM 2269 C CA . ALA A 1 284 ? -54.352 -28.703 7.234 1.00 29.73 284 ALA A CA 1
ATOM 2270 C C . ALA A 1 284 ? -54.636 -29.384 8.596 1.00 29.73 284 ALA A C 1
ATOM 2272 O O . ALA A 1 284 ? -54.880 -30.582 8.647 1.00 29.73 284 ALA A O 1
ATOM 2273 N N . GLU A 1 285 ? -54.896 -28.565 9.629 1.00 27.36 285 GLU A N 1
ATOM 2274 C CA . GLU A 1 285 ? -56.068 -28.750 10.506 1.00 27.36 285 GLU A CA 1
ATOM 2275 C C . GLU A 1 285 ? -56.499 -27.440 11.218 1.00 27.36 285 GLU A C 1
ATOM 2277 O O . GLU A 1 285 ? -55.753 -26.802 11.949 1.00 27.36 285 GLU A O 1
ATOM 2282 N N . THR A 1 286 ? -57.721 -27.037 10.874 1.00 26.05 286 THR A N 1
ATOM 2283 C CA . THR A 1 286 ? -58.822 -26.367 11.592 1.00 26.05 286 THR A CA 1
ATOM 2284 C C . THR A 1 286 ? -58.679 -25.701 12.983 1.00 26.05 286 THR A C 1
ATOM 2286 O O . THR A 1 286 ? -58.181 -26.287 13.933 1.00 26.05 286 THR A O 1
ATOM 2289 N N . LEU A 1 287 ? -59.431 -24.585 13.103 1.00 25.39 287 LEU A N 1
ATOM 2290 C CA . LEU A 1 287 ? -60.221 -24.096 14.261 1.00 25.39 287 LEU A CA 1
ATOM 2291 C C . LEU A 1 287 ? -59.501 -23.352 15.416 1.00 25.39 287 LEU A C 1
ATOM 2293 O O . LEU A 1 287 ? -58.943 -23.968 16.311 1.00 25.39 287 LEU A O 1
ATOM 2297 N N . HIS A 1 288 ? -59.648 -22.020 15.491 1.00 29.83 288 HIS A N 1
ATOM 2298 C CA . HIS A 1 288 ? -60.647 -21.349 16.351 1.00 29.83 288 HIS A CA 1
ATOM 2299 C C . HIS A 1 288 ? -60.484 -19.815 16.371 1.00 29.83 288 HIS A C 1
ATOM 2301 O O . HIS A 1 288 ? -59.384 -19.283 16.484 1.00 29.83 288 HIS A O 1
ATOM 2307 N N . SER A 1 289 ? -61.626 -19.128 16.271 1.00 27.58 289 SER A N 1
ATOM 2308 C CA . SER A 1 289 ? -61.834 -17.707 16.574 1.00 27.58 289 SER A CA 1
ATOM 2309 C C . SER A 1 289 ? -61.797 -17.417 18.074 1.00 27.58 289 SER A C 1
ATOM 2311 O O . SER A 1 289 ? -62.298 -18.236 18.833 1.00 27.58 289 SER A O 1
ATOM 2313 N N . GLU A 1 290 ? -61.352 -16.208 18.436 1.00 30.89 290 GLU A N 1
ATOM 2314 C CA . GLU A 1 290 ? -61.891 -15.288 19.471 1.00 30.89 290 GLU A CA 1
ATOM 2315 C C . GLU A 1 290 ? -60.989 -14.025 19.446 1.00 30.89 290 GLU A C 1
ATOM 2317 O O . GLU A 1 290 ? -59.783 -14.125 19.635 1.00 30.89 290 GLU A O 1
ATOM 2322 N N . THR A 1 291 ? -61.397 -12.870 18.892 1.00 26.23 291 THR A N 1
ATOM 2323 C CA . THR A 1 291 ? -62.133 -11.748 19.539 1.00 26.23 291 THR A CA 1
ATOM 2324 C C . THR A 1 291 ? -61.834 -11.644 21.044 1.00 26.23 291 THR A C 1
ATOM 2326 O O . THR A 1 291 ? -62.075 -12.595 21.763 1.00 26.23 291 THR A O 1
ATOM 2329 N N . GLU A 1 292 ? -61.288 -10.563 21.611 1.00 28.62 292 GLU A N 1
ATOM 2330 C CA . GLU A 1 292 ? -61.918 -9.243 21.713 1.00 28.62 292 GLU A CA 1
ATOM 2331 C C . GLU A 1 292 ? -60.999 -8.202 22.412 1.00 28.62 292 GLU A C 1
ATOM 2333 O O . GLU A 1 292 ? -60.350 -8.488 23.412 1.00 28.62 292 GLU A O 1
ATOM 2338 N N . THR A 1 293 ? -61.117 -6.951 21.947 1.00 25.39 293 THR A N 1
ATOM 2339 C CA . THR A 1 293 ? -61.228 -5.684 22.717 1.00 25.39 293 THR A CA 1
ATOM 2340 C C . THR A 1 293 ? -60.079 -5.050 23.517 1.00 25.39 293 THR A C 1
ATOM 2342 O O . THR A 1 293 ? -59.488 -5.632 24.415 1.00 25.39 293 THR A O 1
ATOM 2345 N N . GLY A 1 294 ? -59.994 -3.722 23.319 1.00 25.72 294 GLY A N 1
ATOM 2346 C CA . GLY A 1 294 ? -59.810 -2.721 24.383 1.00 25.72 294 GLY A CA 1
ATOM 2347 C C . GLY A 1 294 ? -58.570 -1.843 24.193 1.00 25.72 294 GLY A C 1
ATOM 2348 O O . GLY A 1 294 ? -57.473 -2.311 24.447 1.00 25.72 294 GLY A O 1
ATOM 2349 N N . LYS A 1 295 ? -58.680 -0.640 23.594 1.00 27.17 295 LYS A N 1
ATOM 2350 C CA . LYS A 1 295 ? -58.864 0.676 24.275 1.00 27.17 295 LYS A CA 1
ATOM 2351 C C . LYS A 1 295 ? -57.671 1.065 25.171 1.00 27.17 295 LYS A C 1
ATOM 2353 O O . LYS A 1 295 ? -57.227 0.249 25.953 1.00 27.17 295 LYS A O 1
ATOM 2358 N N . GLU A 1 296 ? -57.140 2.285 25.243 1.00 23.94 296 GLU A N 1
ATOM 2359 C CA . GLU A 1 296 ? -57.405 3.630 24.707 1.00 23.94 296 GLU A CA 1
ATOM 2360 C C . GLU A 1 296 ? -56.270 4.531 25.281 1.00 23.94 296 GLU A C 1
ATOM 2362 O O . GLU A 1 296 ? -55.657 4.164 26.282 1.00 23.94 296 GLU A O 1
ATOM 2367 N N . ASN A 1 297 ? -56.074 5.728 24.714 1.00 26.89 297 ASN A N 1
ATOM 2368 C CA . ASN A 1 297 ? -55.422 6.922 25.300 1.00 26.89 297 ASN A CA 1
ATOM 2369 C C . ASN A 1 297 ? -53.895 7.172 25.166 1.00 26.89 297 ASN A C 1
ATOM 2371 O O . ASN A 1 297 ? -53.068 6.797 25.990 1.00 26.89 297 ASN A O 1
ATOM 2375 N N . GLN A 1 298 ? -53.590 7.987 24.143 1.00 23.84 298 GLN A N 1
ATOM 2376 C CA . GLN A 1 298 ? -52.707 9.179 24.134 1.00 23.84 298 GLN A CA 1
ATOM 2377 C C . GLN A 1 298 ? -53.042 10.189 25.276 1.00 23.84 298 GLN A C 1
ATOM 2379 O O . GLN A 1 298 ? -54.060 10.001 25.939 1.00 23.84 298 GLN A O 1
ATOM 2384 N N . PRO A 1 299 ? -52.434 11.398 25.373 1.00 43.78 299 PRO A N 1
ATOM 2385 C CA . PRO A 1 299 ? -51.063 11.896 25.119 1.00 43.78 299 PRO A CA 1
ATOM 2386 C C . PRO A 1 299 ? -50.586 12.852 26.262 1.00 43.78 299 PRO A C 1
ATOM 2388 O O . PRO A 1 299 ? -51.346 13.109 27.186 1.00 43.78 299 PRO A O 1
ATOM 2391 N N . GLN A 1 300 ? -49.382 13.449 26.172 1.00 26.67 300 GLN A N 1
ATOM 2392 C CA . GLN A 1 300 ? -49.050 14.870 26.504 1.00 26.67 300 GLN A CA 1
ATOM 2393 C C . GLN A 1 300 ? -47.515 15.062 26.526 1.00 26.67 300 GLN A C 1
ATOM 2395 O O . GLN A 1 300 ? -46.806 14.282 27.148 1.00 26.67 300 GLN A O 1
ATOM 2400 N N . ALA A 1 301 ? -46.931 15.900 25.660 1.00 25.53 301 ALA A N 1
ATOM 2401 C CA . ALA A 1 301 ? -46.810 17.372 25.685 1.00 25.53 301 ALA A CA 1
ATOM 2402 C C . ALA A 1 301 ? -45.569 17.854 26.483 1.00 25.53 301 ALA A C 1
ATOM 2404 O O . ALA A 1 301 ? -45.489 17.667 27.687 1.00 25.53 301 ALA A O 1
ATOM 2405 N N . VAL A 1 302 ? -44.522 18.313 25.780 1.00 24.62 302 VAL A N 1
ATOM 2406 C CA . VAL A 1 302 ? -44.139 19.737 25.582 1.00 24.62 302 VAL A CA 1
ATOM 2407 C C . VAL A 1 302 ? -43.223 20.272 26.697 1.00 24.62 302 VAL A C 1
ATOM 2409 O O . VAL A 1 302 ? -43.636 20.362 27.845 1.00 24.62 302 VAL A O 1
ATOM 2412 N N . ASN A 1 303 ? -41.990 20.663 26.337 1.00 27.61 303 ASN A N 1
ATOM 2413 C CA . ASN A 1 303 ? -41.444 22.017 26.553 1.00 27.61 303 ASN A CA 1
ATOM 2414 C C . ASN A 1 303 ? -39.953 22.107 26.182 1.00 27.61 303 ASN A C 1
ATOM 2416 O O . ASN A 1 303 ? -39.093 21.490 26.804 1.00 27.61 303 ASN A O 1
ATOM 2420 N N . THR A 1 304 ? -39.662 22.955 25.199 1.00 26.06 304 THR A N 1
ATOM 2421 C CA . THR A 1 304 ? -38.379 23.651 25.033 1.00 26.06 304 THR A CA 1
ATOM 2422 C C . THR A 1 304 ? -38.391 24.897 25.927 1.00 26.06 304 THR A C 1
ATOM 2424 O O . THR A 1 304 ? -39.458 25.473 26.150 1.00 26.06 304 THR A O 1
ATOM 2427 N N . PRO A 1 305 ? -37.223 25.370 26.382 1.00 26.89 305 PRO A N 1
ATOM 2428 C CA . PRO A 1 305 ? -36.943 26.789 26.178 1.00 26.89 305 PRO A CA 1
ATOM 2429 C C . PRO A 1 305 ? -35.518 27.068 25.681 1.00 26.89 305 PRO A C 1
ATOM 2431 O O . PRO A 1 305 ? -34.536 26.466 26.107 1.00 26.89 305 PRO A O 1
ATOM 2434 N N . THR A 1 306 ? -35.459 28.034 24.772 1.00 24.17 306 THR A N 1
ATOM 2435 C CA . THR A 1 306 ? -34.287 28.699 24.200 1.00 24.17 306 THR A CA 1
ATOM 2436 C C . THR A 1 306 ? -33.663 29.681 25.200 1.00 24.17 306 THR A C 1
ATOM 2438 O O . THR A 1 306 ? -34.393 30.347 25.932 1.00 24.17 306 THR A O 1
ATOM 2441 N N . SER A 1 307 ? -32.340 29.867 25.155 1.00 24.00 307 SER A N 1
ATOM 2442 C CA . SER A 1 307 ? -31.702 31.158 25.457 1.00 24.00 307 SER A CA 1
ATOM 2443 C C . SER A 1 307 ? -30.349 31.269 24.758 1.00 24.00 307 SER A C 1
ATOM 2445 O O . SER A 1 307 ? -29.474 30.426 24.944 1.00 24.00 307 SER A O 1
ATOM 2447 N N . ASP A 1 308 ? -30.210 32.351 23.996 1.00 23.42 308 ASP A N 1
ATOM 2448 C CA . ASP A 1 308 ? -28.976 32.941 23.478 1.00 23.42 308 ASP A CA 1
ATOM 2449 C C . ASP A 1 308 ? -27.946 33.235 24.583 1.00 23.42 308 ASP A C 1
ATOM 2451 O O . ASP A 1 308 ? -28.317 33.655 25.683 1.00 23.42 308 ASP A O 1
ATOM 2455 N N . ASN A 1 309 ? -26.653 33.119 24.247 1.00 24.80 309 ASN A N 1
ATOM 2456 C CA . ASN A 1 309 ? -25.749 34.273 24.291 1.00 24.80 309 ASN A CA 1
ATOM 2457 C C . ASN A 1 309 ? -24.426 34.042 23.533 1.00 24.80 309 ASN A C 1
ATOM 2459 O O . ASN A 1 309 ? -23.718 33.055 23.718 1.00 24.80 309 ASN A O 1
ATOM 2463 N N . SER A 1 310 ? -24.143 35.038 22.696 1.00 25.89 310 SER A N 1
ATOM 2464 C CA . SER A 1 310 ? -22.907 35.441 22.020 1.00 25.89 310 SER A CA 1
ATOM 2465 C C . SER A 1 310 ? -21.636 35.388 22.890 1.00 25.89 310 SER A C 1
ATOM 2467 O O . SER A 1 310 ? -21.711 35.732 24.065 1.00 25.89 310 SER A O 1
ATOM 2469 N N . GLU A 1 311 ? -20.473 35.010 22.326 1.00 24.70 311 GLU A N 1
ATOM 2470 C CA . GLU A 1 311 ? -19.340 35.913 21.988 1.00 24.70 311 GLU A CA 1
ATOM 2471 C C . GLU A 1 311 ? -17.978 35.182 21.826 1.00 24.70 311 GLU A C 1
ATOM 2473 O O . GLU A 1 311 ? -17.614 34.312 22.610 1.00 24.70 311 GLU A O 1
ATOM 2478 N N . ASN A 1 312 ? -17.187 35.661 20.853 1.00 27.78 312 ASN A N 1
ATOM 2479 C CA . ASN A 1 312 ? -15.718 35.582 20.716 1.00 27.78 312 ASN A CA 1
ATOM 2480 C C . ASN A 1 312 ? -15.024 34.264 20.296 1.00 27.78 312 ASN A C 1
ATOM 2482 O O . ASN A 1 312 ? -14.661 33.430 21.119 1.00 27.78 312 ASN A O 1
ATOM 2486 N N . MET A 1 313 ? -14.598 34.207 19.023 1.00 27.53 313 MET A N 1
ATOM 2487 C CA . MET A 1 313 ? -13.317 33.587 18.647 1.00 27.53 313 MET A CA 1
ATOM 2488 C C . MET A 1 313 ? -12.516 34.481 17.677 1.00 27.53 313 MET A C 1
ATOM 2490 O O . MET A 1 313 ? -13.099 35.095 16.779 1.00 27.53 313 MET A O 1
ATOM 2494 N N . PRO A 1 314 ? -11.184 34.583 17.851 1.00 29.94 314 PRO A N 1
ATOM 2495 C CA . PRO A 1 314 ? -10.329 35.498 17.104 1.00 29.94 314 PRO A CA 1
ATOM 2496 C C . PRO A 1 314 ? -9.975 34.986 15.701 1.00 29.94 314 PRO A C 1
ATOM 2498 O O . PRO A 1 314 ? -9.734 33.799 15.482 1.00 29.94 314 PRO A O 1
ATOM 2501 N N . LYS A 1 315 ? -9.871 35.932 14.758 1.00 29.12 315 LYS A N 1
ATOM 2502 C CA . LYS A 1 315 ? -9.260 35.753 13.433 1.00 29.12 315 LYS A CA 1
ATOM 2503 C C . LYS A 1 315 ? -7.820 35.251 13.582 1.00 29.12 315 LYS A C 1
ATOM 2505 O O . LYS A 1 315 ? -6.991 35.934 14.177 1.00 29.12 315 LYS A O 1
ATOM 2510 N N . SER A 1 316 ? -7.523 34.093 12.997 1.00 26.28 316 SER A N 1
ATOM 2511 C CA . SER A 1 316 ? -6.153 33.622 12.793 1.00 26.28 316 SER A CA 1
ATOM 2512 C C . SER A 1 316 ? -5.561 34.310 11.562 1.00 26.28 316 SER A C 1
ATOM 2514 O O . SER A 1 316 ? -6.071 34.186 10.448 1.00 26.28 316 SER A O 1
ATOM 2516 N N . THR A 1 317 ? -4.514 35.092 11.798 1.00 29.00 317 THR A N 1
ATOM 2517 C CA . THR A 1 317 ? -3.716 35.805 10.801 1.00 29.00 317 THR A CA 1
ATOM 2518 C C . THR A 1 317 ? -2.682 34.841 10.213 1.00 29.00 317 THR A C 1
ATOM 2520 O O . THR A 1 317 ? -1.836 34.327 10.941 1.00 29.00 317 THR A O 1
ATOM 2523 N N . LEU A 1 318 ? -2.730 34.604 8.901 1.00 28.31 318 LEU A N 1
ATOM 2524 C CA . LEU A 1 318 ? -1.630 33.988 8.149 1.00 28.31 318 LEU A CA 1
ATOM 2525 C C . LEU A 1 318 ? -0.427 34.952 8.131 1.00 28.31 318 LEU A C 1
ATOM 2527 O O . LEU A 1 318 ? -0.626 36.127 7.812 1.00 28.31 318 LEU A O 1
ATOM 2531 N N . PRO A 1 319 ? 0.809 34.509 8.429 1.00 29.61 319 PRO A N 1
ATOM 2532 C CA . PRO A 1 319 ? 1.984 35.348 8.246 1.00 29.61 319 PRO A CA 1
ATOM 2533 C C . PRO A 1 319 ? 2.296 35.495 6.752 1.00 29.61 319 PRO A C 1
ATOM 2535 O O . PRO A 1 319 ? 2.525 34.508 6.054 1.00 29.61 319 PRO A O 1
ATOM 2538 N N . GLN A 1 320 ? 2.322 36.742 6.280 1.00 27.64 320 GLN A N 1
ATOM 2539 C CA . GLN A 1 320 ? 3.010 37.131 5.053 1.00 27.64 320 GLN A CA 1
ATOM 2540 C C . GLN A 1 320 ? 4.517 37.116 5.330 1.00 27.64 320 GLN A C 1
ATOM 2542 O O . GLN A 1 320 ? 4.986 37.805 6.236 1.00 27.64 320 GLN A O 1
ATOM 2547 N N . THR A 1 321 ? 5.276 36.328 4.575 1.00 29.45 321 THR A N 1
ATOM 2548 C CA . THR A 1 321 ? 6.735 36.434 4.522 1.00 29.45 321 THR A CA 1
ATOM 2549 C C . THR A 1 321 ? 7.119 37.468 3.469 1.00 29.45 321 THR A C 1
ATOM 2551 O O . THR A 1 321 ? 6.909 37.255 2.276 1.00 29.45 321 THR A O 1
ATOM 2554 N N . ASP A 1 322 ? 7.675 38.585 3.936 1.00 27.06 322 ASP A N 1
ATOM 2555 C CA . ASP A 1 322 ? 8.391 39.576 3.136 1.00 27.06 322 ASP A CA 1
ATOM 2556 C C . ASP A 1 322 ? 9.671 38.957 2.544 1.00 27.06 322 ASP A C 1
ATOM 2558 O O . ASP A 1 322 ? 10.580 38.554 3.272 1.00 27.06 322 ASP A O 1
ATOM 2562 N N . GLU A 1 323 ? 9.772 38.928 1.214 1.00 33.28 323 GLU A N 1
ATOM 2563 C CA . GLU A 1 323 ? 11.046 38.802 0.503 1.00 33.28 323 GLU A CA 1
ATOM 2564 C C . GLU A 1 323 ? 11.709 40.184 0.430 1.00 33.28 323 GLU A C 1
ATOM 2566 O O . GLU A 1 323 ? 11.388 41.025 -0.408 1.00 33.28 323 GLU A O 1
ATOM 2571 N N . SER A 1 324 ? 12.665 40.429 1.320 1.00 33.34 324 SER A N 1
ATOM 2572 C CA . SER A 1 324 ? 13.653 41.494 1.158 1.00 33.34 324 SER A CA 1
ATOM 2573 C C . SER A 1 324 ? 14.862 41.163 2.025 1.00 33.34 324 SER A C 1
ATOM 2575 O O . SER A 1 324 ? 14.969 41.638 3.157 1.00 33.34 324 SER A O 1
ATOM 2577 N N . GLU A 1 325 ? 15.820 40.413 1.481 1.00 32.12 325 GLU A N 1
ATOM 2578 C CA . GLU A 1 325 ? 17.171 40.436 2.031 1.00 32.12 325 GLU A CA 1
ATOM 2579 C C . GLU A 1 325 ? 18.209 40.765 0.958 1.00 32.12 325 GLU A C 1
ATOM 2581 O O . GLU A 1 325 ? 18.305 40.164 -0.112 1.00 32.12 325 GLU A O 1
ATOM 2586 N N . LYS A 1 326 ? 18.921 41.848 1.264 1.00 31.80 326 LYS A N 1
ATOM 2587 C CA . LYS A 1 326 ? 19.868 42.579 0.436 1.00 31.80 326 LYS A CA 1
ATOM 2588 C C . LYS A 1 326 ? 21.169 41.796 0.302 1.00 31.80 326 LYS A C 1
ATOM 2590 O O . LYS A 1 326 ? 21.745 41.358 1.291 1.00 31.80 326 LYS A O 1
ATOM 2595 N N . ILE A 1 327 ? 21.690 41.749 -0.919 1.00 40.16 327 ILE A N 1
ATOM 2596 C CA . ILE A 1 327 ? 23.064 41.343 -1.228 1.00 40.16 327 ILE A CA 1
ATOM 2597 C C . ILE A 1 327 ? 24.030 42.416 -0.685 1.00 40.16 327 ILE A C 1
ATOM 2599 O O . ILE A 1 327 ? 23.901 43.576 -1.090 1.00 40.16 327 ILE A O 1
ATOM 2603 N N . PRO A 1 328 ? 25.022 42.090 0.168 1.00 40.84 328 PRO A N 1
ATOM 2604 C CA . PRO A 1 328 ? 26.121 43.003 0.449 1.00 40.84 328 PRO A CA 1
ATOM 2605 C C . PRO A 1 328 ? 27.239 42.874 -0.610 1.00 40.84 328 PRO A C 1
ATOM 2607 O O . PRO A 1 328 ? 27.436 41.803 -1.193 1.00 40.84 328 PRO A O 1
ATOM 2610 N N . PRO A 1 329 ? 27.963 43.970 -0.902 1.00 41.09 329 PRO A N 1
ATOM 2611 C CA . PRO A 1 329 ? 28.818 44.076 -2.076 1.00 41.09 329 PRO A CA 1
ATOM 2612 C C . PRO A 1 329 ? 30.190 43.416 -1.895 1.00 41.09 329 PRO A C 1
ATOM 2614 O O . PRO A 1 329 ? 30.767 43.386 -0.811 1.00 41.09 329 PRO A O 1
ATOM 2617 N N . LYS A 1 330 ? 30.736 42.959 -3.026 1.00 40.06 330 LYS A N 1
ATOM 2618 C CA . LYS A 1 330 ? 32.150 42.609 -3.220 1.00 40.06 330 LYS A CA 1
ATOM 2619 C C . LYS A 1 330 ? 33.052 43.828 -3.051 1.00 40.06 330 LYS A C 1
ATOM 2621 O O . LYS A 1 330 ? 32.732 44.860 -3.637 1.00 40.06 330 LYS A O 1
ATOM 2626 N N . THR A 1 331 ? 34.224 43.651 -2.435 1.00 32.66 331 THR A N 1
ATOM 2627 C CA . THR A 1 331 ? 35.578 44.017 -2.947 1.00 32.66 331 THR A CA 1
ATOM 2628 C C . THR A 1 331 ? 36.640 43.819 -1.849 1.00 32.66 331 THR A C 1
ATOM 2630 O O . THR A 1 331 ? 36.257 43.773 -0.679 1.00 32.66 331 THR A O 1
ATOM 2633 N N . PRO A 1 332 ? 37.954 43.801 -2.160 1.00 45.72 332 PRO A N 1
ATOM 2634 C CA . PRO A 1 332 ? 38.643 43.648 -3.452 1.00 45.72 332 PRO A CA 1
ATOM 2635 C C . PRO A 1 332 ? 39.377 42.307 -3.611 1.00 45.72 332 PRO A C 1
ATOM 2637 O O . PRO A 1 332 ? 39.905 41.781 -2.607 1.00 45.72 332 PRO A O 1
#

Foldseek 3Di:
DPDQPDAPPVVLVVVLLVVLLVPQDWDWDKDWDQWDDDPQAKIFGGWIWIKTWHDDPQKIKIKIKIFTQKMDHPQQQKMKGGKIKIWIKMWRHCSLVSSLVQCVDDPNVVVCVRHHDPVRSVLSVQCVVQPRFIWGQKMKTWIWMAGVVGDVLIWIKIKMKTKGWDDHDPDDSDDGSVNRRLAIKMKMKIKGALSLQVLCVDPDHDPRNVRLVVGPNSVVVCVCCPPPPLLNLLFDQDPRIRMWTWTRHRSWIDTNNHTPVCSVVVSPDPDPPPDDDDDDDDDDDDDDDDDDDDDDDDDDDDDDDDDDDDDDDDDDDDDDDDPDDDDDDDDD

Secondary structure (DSSP, 8-state):
--PPPPTT-HHHHHHHHHHHHH----EEEEEEEEEEEETTTEEEEEEEEEEEEEE-SS-EEEEEEEEEEEEEETTTTEEEEEEEEEEEEEES--HHHHHHHHHHSHHHHHHHHHHS-HHHHHHHHHHHHHTS--EEEEEEEEEEEEESS--S--EEEEEEEEEEPPPP-TT-TT--HHHHHHHSEEEEEEEEETHHHHGGG-SS--HHHHHHHT-HHHHHHHHHT-TT-HHHHTSEEETTEEEEEEEEETTEEEETTEEGGGHHHHHSS----S--PPP----------------------------------PPPPPPP-----PPPPP--